Protein AF-A0A484ZD09-F1 (afdb_monomer_lite)

Foldseek 3Di:
DQVQQVVQVFWPDKDKDWAAPQWDWDWDPPVDTDTDTDQDPDDDSHGTFKMKMWIATPVRDIDMFMDGPVRLLVVLVLFPCSPHDCCVVPVVVSRRVVNVLVRVVPDPHDPVVVLVSVLVVCVRSVHDSPPPDDPDPDPDPDDDDDDDDDDQDPVLQVVLVVVLVVLVVPQDPPDPCSVVSVVVSLVVNVVSCSNNDPNDDRDDDDDD

pLDDT: mean 75.35, std 19.04, range [29.41, 98.38]

Sequence (208 aa):
MIDLARRSGQILSISARTVHVNDKFSYSYGLEETLEHSPCETGDRGELTHVYAVARLKDGGVQFEVMSRADVEKVRALSKAGSSGPWVDHFDEMAKKTVIRRLFKYLPVSIELQKAVVMDERAEAGLSQDNAAVITGEYSVVDDEQQSLTVVSDSDREEAREYVSAILNSLDSSAADAKAMFKRAEDEISAMAGKLGEEYHPGIHDDA

Secondary structure (DSSP, 8-state):
-HHHHHHTSSEEEEEEEEEETTSEEEEE-SSS-EEEEE---SS---SEEEEEEEEEETTS-EEEEEEEHHHHHHHHHHSTTTTSTHHHH-HHHHHHHHHHHHHHTTS---HHHHHHHHHHHHHHHT----STT--------------------HHHHHHHHHHHHHHHHH--TTSTTHHHHHHHHHHHHHHTHHHHGGG---------

Organism: NCBI:txid69218

Radius of gyration: 23.96 Å; chains: 1; bounding box: 60×52×48 Å

InterPro domains:
  IPR004590 DNA single-strand annealing protein RecT [TIGR00616] (1-121)
  IPR018330 RecT family [PF03837] (1-122)

Structure (mmCIF, N/CA/C/O backbone):
data_AF-A0A484ZD09-F1
#
_entry.id   AF-A0A484ZD09-F1
#
loop_
_atom_site.group_PDB
_atom_site.id
_atom_site.type_symbol
_atom_site.label_atom_id
_atom_site.label_alt_id
_atom_site.label_comp_id
_atom_site.label_asym_id
_atom_site.label_entity_id
_atom_site.label_seq_id
_atom_site.pdbx_PDB_ins_code
_atom_site.Cartn_x
_atom_site.Cartn_y
_atom_site.Cartn_z
_atom_site.occupancy
_atom_site.B_iso_or_equiv
_atom_site.auth_seq_id
_atom_site.auth_comp_id
_atom_site.auth_asym_id
_atom_site.auth_atom_id
_atom_site.pdbx_PDB_model_num
ATOM 1 N N . MET A 1 1 ? 2.481 4.943 13.330 1.00 57.72 1 MET A N 1
ATOM 2 C CA . MET A 1 1 ? 1.480 3.931 12.908 1.00 57.72 1 MET A CA 1
ATOM 3 C C . MET A 1 1 ? 1.841 2.501 13.301 1.00 57.72 1 MET A C 1
ATOM 5 O O . MET A 1 1 ? 1.065 1.908 14.032 1.00 57.72 1 MET A O 1
ATOM 9 N N . ILE A 1 2 ? 2.980 1.937 12.877 1.00 60.47 2 ILE A N 1
ATOM 10 C CA . ILE A 1 2 ? 3.292 0.508 13.113 1.00 60.47 2 ILE A CA 1
ATOM 11 C C . ILE A 1 2 ? 3.390 0.154 14.608 1.00 60.47 2 ILE A C 1
ATOM 13 O O . ILE A 1 2 ? 2.760 -0.805 15.049 1.00 60.47 2 ILE A O 1
ATOM 17 N N . ASP A 1 3 ? 4.090 0.958 15.410 1.00 60.44 3 ASP A N 1
ATOM 18 C CA . ASP A 1 3 ? 4.171 0.724 16.862 1.00 60.44 3 ASP A CA 1
ATOM 19 C C . ASP A 1 3 ? 2.814 0.857 17.557 1.00 60.44 3 ASP A C 1
ATOM 21 O O . ASP A 1 3 ? 2.512 0.134 18.503 1.00 60.44 3 ASP A O 1
ATOM 25 N N . LEU A 1 4 ? 1.965 1.751 17.049 1.00 57.28 4 LEU A N 1
ATOM 26 C CA . LEU A 1 4 ? 0.619 1.976 17.564 1.00 57.28 4 LEU A CA 1
ATOM 27 C C . LEU A 1 4 ? -0.302 0.787 17.231 1.00 57.28 4 LEU A C 1
ATOM 29 O O . LEU A 1 4 ? -1.053 0.320 18.082 1.00 57.28 4 LEU A O 1
ATOM 33 N N . ALA A 1 5 ? -0.168 0.226 16.029 1.00 59.06 5 ALA A N 1
ATOM 34 C CA . ALA A 1 5 ? -0.887 -0.964 15.585 1.00 59.06 5 ALA A CA 1
ATOM 35 C C . ALA A 1 5 ? -0.553 -2.195 16.434 1.00 59.06 5 ALA A C 1
ATOM 37 O O . ALA A 1 5 ? -1.446 -2.956 16.803 1.00 59.06 5 ALA A O 1
ATOM 38 N N . ARG A 1 6 ? 0.721 -2.363 16.812 1.00 61.00 6 ARG A N 1
ATOM 39 C CA . ARG A 1 6 ? 1.156 -3.459 17.693 1.00 61.00 6 ARG A CA 1
ATOM 40 C C . ARG A 1 6 ? 0.597 -3.333 19.114 1.00 61.00 6 ARG A C 1
ATOM 42 O O . ARG A 1 6 ? 0.362 -4.358 19.748 1.00 61.00 6 ARG A O 1
ATOM 49 N N . ARG A 1 7 ? 0.324 -2.114 19.598 1.00 63.84 7 ARG A N 1
ATOM 50 C CA . ARG A 1 7 ? -0.292 -1.879 20.921 1.00 63.84 7 ARG A CA 1
ATOM 51 C C . ARG A 1 7 ? -1.751 -2.325 21.001 1.00 63.84 7 ARG A C 1
ATOM 53 O O . ARG A 1 7 ? -2.181 -2.692 22.087 1.00 63.84 7 ARG A O 1
ATOM 60 N N . SER A 1 8 ? -2.479 -2.368 19.878 1.00 65.56 8 SER A N 1
ATOM 61 C CA . SER A 1 8 ? -3.856 -2.902 19.835 1.00 65.56 8 SER A CA 1
ATOM 62 C C . SER A 1 8 ? -3.942 -4.360 20.293 1.00 65.56 8 SER A C 1
ATOM 64 O O . SER A 1 8 ? -5.002 -4.842 20.678 1.00 65.56 8 SER A O 1
ATOM 66 N N . GLY A 1 9 ? -2.825 -5.089 20.211 1.00 70.38 9 GLY A N 1
ATOM 67 C CA . GLY A 1 9 ? -2.770 -6.495 20.552 1.00 70.38 9 GLY A CA 1
ATOM 68 C C . GLY A 1 9 ? -3.521 -7.403 19.580 1.00 70.38 9 GLY A C 1
ATOM 69 O O . GLY A 1 9 ? -3.514 -8.596 19.839 1.00 70.38 9 GLY A O 1
ATOM 70 N N . GLN A 1 10 ? -4.111 -6.909 18.488 1.00 80.31 10 GLN A N 1
ATOM 71 C CA . GLN A 1 10 ? -4.817 -7.739 17.496 1.00 80.31 10 GLN A CA 1
ATOM 72 C C . GLN A 1 10 ? -3.954 -8.074 16.275 1.00 80.31 10 GLN A C 1
ATOM 74 O O . GLN A 1 10 ? -4.159 -9.088 15.614 1.00 80.31 10 GLN A O 1
ATOM 79 N N . ILE A 1 11 ? -2.936 -7.256 16.006 1.00 85.06 11 ILE A N 1
ATOM 80 C CA . ILE A 1 11 ? -2.061 -7.389 14.841 1.00 85.06 11 ILE A CA 1
ATOM 81 C C . ILE A 1 11 ? -0.744 -8.055 15.258 1.00 85.06 11 ILE A C 1
ATOM 83 O O . ILE A 1 11 ? -0.025 -7.546 16.120 1.00 85.06 11 ILE A O 1
ATOM 87 N N . LEU A 1 12 ? -0.407 -9.183 14.629 1.00 86.62 12 LEU A N 1
ATOM 88 C CA . LEU A 1 12 ? 0.870 -9.882 14.810 1.00 86.62 12 LEU A CA 1
ATOM 89 C C . LEU A 1 12 ? 2.006 -9.172 14.073 1.00 86.62 12 LEU A C 1
ATOM 91 O O . LEU A 1 12 ? 3.077 -8.942 14.636 1.00 86.62 12 LEU A O 1
ATOM 95 N N . SER A 1 13 ? 1.775 -8.826 12.808 1.00 88.88 13 SER A N 1
ATOM 96 C CA . SER A 1 13 ? 2.785 -8.204 11.955 1.00 88.88 13 SER A CA 1
ATOM 97 C C . SER A 1 13 ? 2.145 -7.418 10.823 1.00 88.88 13 SER A C 1
ATOM 99 O O . SER A 1 13 ? 1.138 -7.861 10.276 1.00 88.88 13 SER A O 1
ATOM 101 N N . ILE A 1 14 ? 2.788 -6.323 10.420 1.00 91.81 14 ILE A N 1
ATOM 102 C CA . ILE A 1 14 ? 2.502 -5.605 9.175 1.00 91.81 14 ILE A CA 1
ATOM 103 C C . ILE A 1 14 ? 3.803 -5.522 8.390 1.00 91.81 14 ILE A C 1
ATOM 105 O O . ILE A 1 14 ? 4.855 -5.216 8.953 1.00 91.81 14 ILE A O 1
ATOM 109 N N . SER A 1 15 ? 3.737 -5.788 7.095 1.00 94.56 15 SER A N 1
ATOM 110 C CA . SER A 1 15 ? 4.874 -5.645 6.192 1.00 94.56 15 SER A CA 1
ATOM 111 C C . SER A 1 15 ? 4.415 -5.093 4.854 1.00 94.56 15 SER A C 1
ATOM 113 O O . SER A 1 15 ? 3.293 -5.361 4.443 1.00 94.56 15 SER A O 1
ATOM 115 N N . ALA A 1 16 ? 5.283 -4.346 4.178 1.00 96.94 16 ALA A N 1
ATOM 116 C CA . ALA A 1 16 ? 5.058 -3.908 2.808 1.00 96.94 16 ALA A CA 1
ATOM 117 C C . ALA A 1 16 ? 6.268 -4.227 1.933 1.00 96.94 16 ALA A C 1
ATOM 119 O O . ALA A 1 16 ? 7.408 -4.297 2.419 1.00 96.94 16 ALA A O 1
ATOM 120 N N . ARG A 1 17 ? 6.010 -4.461 0.649 1.00 97.81 17 ARG A N 1
ATOM 121 C CA . ARG A 1 17 ? 7.003 -4.854 -0.352 1.00 97.81 17 ARG A CA 1
ATOM 122 C C . ARG A 1 17 ? 6.676 -4.207 -1.692 1.00 97.81 17 ARG A C 1
ATOM 124 O O . ARG A 1 17 ? 5.509 -4.048 -2.042 1.00 97.81 17 ARG A O 1
ATOM 131 N N . THR A 1 18 ? 7.724 -3.856 -2.425 1.00 97.62 18 THR A N 1
ATOM 132 C CA . THR A 1 18 ? 7.642 -3.398 -3.811 1.00 97.62 18 THR A CA 1
ATOM 133 C C . THR A 1 18 ? 7.831 -4.580 -4.753 1.00 97.62 18 THR A C 1
ATOM 135 O O . THR A 1 18 ? 8.632 -5.482 -4.481 1.00 97.62 18 THR A O 1
ATOM 138 N N . VAL A 1 19 ? 7.061 -4.569 -5.834 1.00 97.88 19 VAL A N 1
ATOM 139 C CA . VAL A 1 19 ? 7.049 -5.557 -6.910 1.00 97.88 19 VAL A CA 1
ATOM 140 C C . VAL A 1 19 ? 7.498 -4.853 -8.176 1.00 97.88 19 VAL A C 1
ATOM 142 O O . VAL A 1 19 ? 7.031 -3.755 -8.486 1.00 97.88 19 VAL A O 1
ATOM 145 N N . HIS A 1 20 ? 8.380 -5.498 -8.915 1.00 96.94 20 HIS A N 1
ATOM 146 C CA . HIS A 1 20 ? 8.978 -4.978 -10.128 1.00 96.94 20 HIS A CA 1
ATOM 147 C C . HIS A 1 20 ? 8.707 -5.908 -11.303 1.00 96.94 20 HIS A C 1
ATOM 149 O O . HIS A 1 20 ? 8.233 -7.031 -11.134 1.00 96.94 20 HIS A O 1
ATOM 155 N N . VAL A 1 21 ? 8.985 -5.423 -12.508 1.00 97.12 21 VAL A N 1
ATOM 156 C CA . VAL A 1 21 ? 8.668 -6.115 -13.764 1.00 97.12 21 VAL A CA 1
ATOM 157 C C . VAL A 1 21 ? 9.268 -7.521 -13.860 1.00 97.12 21 VAL A C 1
ATOM 159 O O . VAL A 1 21 ? 8.633 -8.406 -14.428 1.00 97.12 21 VAL A O 1
ATOM 162 N N . ASN A 1 22 ? 10.445 -7.750 -13.270 1.00 96.69 22 ASN A N 1
ATOM 163 C CA . ASN A 1 22 ? 11.112 -9.053 -13.314 1.00 96.69 22 ASN A CA 1
ATOM 164 C C . ASN A 1 22 ? 10.751 -9.969 -12.132 1.00 96.69 22 ASN A C 1
ATOM 166 O O . ASN A 1 22 ? 11.229 -11.103 -12.073 1.00 96.69 22 ASN A O 1
ATOM 170 N N . ASP A 1 23 ? 9.930 -9.510 -11.186 1.00 97.00 23 ASP A N 1
ATOM 171 C CA . ASP A 1 23 ? 9.458 -10.347 -10.086 1.00 97.00 23 ASP A CA 1
ATOM 172 C C . ASP A 1 23 ? 8.315 -11.261 -10.549 1.00 97.00 23 ASP A C 1
ATOM 174 O O . ASP A 1 23 ? 7.518 -10.916 -11.423 1.00 97.00 23 ASP A O 1
ATOM 178 N N . LYS A 1 24 ? 8.173 -12.427 -9.912 1.00 97.12 24 LYS A N 1
ATOM 179 C CA . LYS A 1 24 ? 6.970 -13.250 -10.078 1.00 97.12 24 LYS A CA 1
ATOM 180 C C . LYS A 1 24 ? 5.939 -12.791 -9.063 1.00 97.12 24 LYS A C 1
ATOM 182 O O . LYS A 1 24 ? 6.154 -12.948 -7.861 1.00 97.12 24 LYS A O 1
ATOM 187 N N . PHE A 1 25 ? 4.837 -12.229 -9.542 1.00 98.06 25 PHE A N 1
ATOM 188 C CA . PHE A 1 25 ? 3.786 -11.693 -8.689 1.00 98.06 25 PHE A CA 1
ATOM 189 C C . PHE A 1 25 ? 2.402 -12.042 -9.225 1.00 98.06 25 PHE A C 1
ATOM 191 O O . PHE A 1 25 ? 2.099 -11.797 -10.393 1.00 98.06 25 PHE A O 1
ATOM 198 N N . SER A 1 26 ? 1.559 -12.585 -8.354 1.00 97.44 26 SER A N 1
ATOM 199 C CA . SER A 1 26 ? 0.153 -12.862 -8.634 1.00 97.44 26 SER A CA 1
ATOM 200 C C . SER A 1 26 ? -0.678 -12.657 -7.378 1.00 97.44 26 SER A C 1
ATOM 202 O O . SER A 1 26 ? -0.252 -12.998 -6.276 1.00 97.44 26 SER A O 1
ATOM 204 N N . TYR A 1 27 ? -1.876 -12.111 -7.544 1.00 97.44 27 TYR A N 1
ATOM 205 C CA . TYR A 1 27 ? -2.830 -11.943 -6.458 1.00 97.44 27 TYR A CA 1
ATOM 206 C C . TYR A 1 27 ? -4.256 -12.113 -6.979 1.00 97.44 27 TYR A C 1
ATOM 208 O O . TYR A 1 27 ? -4.537 -11.864 -8.154 1.00 97.44 27 TYR A O 1
ATOM 216 N N . SER A 1 28 ? -5.161 -12.522 -6.099 1.00 96.38 28 SER A N 1
ATOM 217 C CA . SER A 1 28 ? -6.592 -12.607 -6.372 1.00 96.38 28 SER A CA 1
ATOM 218 C C . SER A 1 28 ? -7.366 -12.185 -5.138 1.00 96.38 28 SER A C 1
ATOM 220 O O . SER A 1 28 ? -7.042 -12.630 -4.042 1.00 96.38 28 SER A O 1
ATOM 222 N N . TYR A 1 29 ? -8.409 -11.377 -5.314 1.00 91.62 29 TYR A N 1
ATOM 223 C CA . TYR A 1 29 ? -9.317 -11.059 -4.212 1.00 91.62 29 TYR A CA 1
ATOM 224 C C . TYR A 1 29 ? -10.328 -12.191 -3.996 1.00 91.62 29 TYR A C 1
ATOM 226 O O . TYR A 1 29 ? -10.381 -12.748 -2.913 1.00 91.62 29 TYR A O 1
ATOM 234 N N . GLY A 1 30 ? -11.022 -12.639 -5.051 1.00 89.31 30 GLY A N 1
ATOM 235 C CA . GLY A 1 30 ? -11.852 -13.852 -5.007 1.00 89.31 30 GLY A CA 1
ATOM 236 C C . GLY A 1 30 ? -12.809 -13.937 -3.804 1.00 89.31 30 GLY A C 1
ATOM 237 O O . GLY A 1 30 ? -13.157 -12.935 -3.192 1.00 89.31 30 GLY A O 1
ATOM 238 N N . LEU A 1 31 ? -13.264 -15.151 -3.488 1.00 89.31 31 LEU A N 1
ATOM 239 C CA . LEU A 1 31 ? -13.816 -15.462 -2.158 1.00 89.31 31 LEU A CA 1
ATOM 240 C C . LEU A 1 31 ? -12.699 -15.827 -1.172 1.00 89.31 31 LEU A C 1
ATOM 242 O O . LEU A 1 31 ? -12.842 -15.641 0.032 1.00 89.31 31 LEU A O 1
ATOM 246 N N . GLU A 1 32 ? -11.602 -16.357 -1.711 1.00 89.12 32 GLU A N 1
ATOM 247 C CA . GLU A 1 32 ? -10.378 -16.670 -0.991 1.00 89.12 32 GLU A CA 1
ATOM 248 C C . GLU A 1 32 ? -9.270 -15.774 -1.539 1.00 89.12 32 GLU A C 1
ATOM 250 O O . GLU A 1 32 ? -8.829 -15.916 -2.686 1.00 89.12 32 GLU A O 1
ATOM 255 N N . GLU A 1 33 ? -8.854 -14.815 -0.717 1.00 93.81 33 GLU A N 1
ATOM 256 C CA . GLU A 1 33 ? -7.803 -13.877 -1.075 1.00 93.81 33 GLU A CA 1
ATOM 257 C C . GLU A 1 33 ? -6.446 -14.595 -1.115 1.00 93.81 33 GLU A C 1
ATOM 259 O O . GLU A 1 33 ? -6.044 -15.260 -0.157 1.00 93.81 33 GLU A O 1
ATOM 264 N N . THR A 1 34 ? -5.701 -14.440 -2.212 1.00 96.06 34 THR A N 1
ATOM 265 C CA . THR A 1 34 ? -4.349 -14.999 -2.354 1.00 96.06 34 THR A CA 1
ATOM 266 C C . THR A 1 34 ? -3.367 -13.943 -2.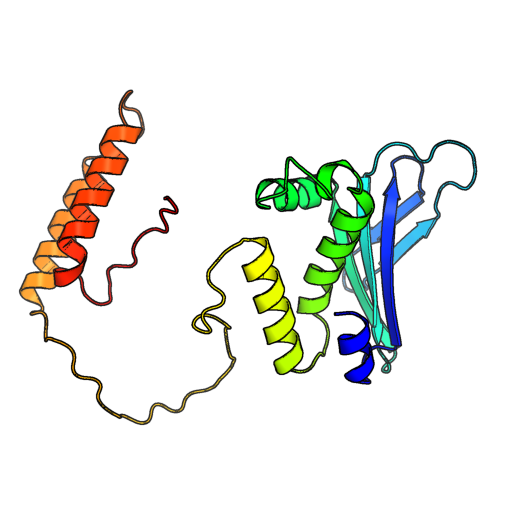837 1.00 96.06 34 THR A C 1
ATOM 268 O O . THR A 1 34 ? -3.713 -13.061 -3.625 1.00 96.06 34 THR A O 1
ATOM 271 N N . LEU A 1 35 ? -2.128 -14.030 -2.352 1.00 97.44 35 LEU A N 1
ATOM 272 C CA . LEU A 1 35 ? -1.024 -13.180 -2.780 1.00 97.44 35 LEU A CA 1
ATOM 273 C C . LEU A 1 35 ? 0.268 -13.989 -2.765 1.00 97.44 35 LEU A C 1
ATOM 275 O O . LEU A 1 35 ? 0.715 -14.458 -1.717 1.00 97.44 35 LEU A O 1
ATOM 279 N N . GLU A 1 36 ? 0.894 -14.092 -3.929 1.00 97.62 36 GLU A N 1
ATOM 280 C CA . GLU A 1 36 ? 2.183 -14.737 -4.124 1.00 97.62 36 GLU A CA 1
ATOM 281 C C . GLU A 1 36 ? 3.173 -13.733 -4.702 1.00 97.62 36 GLU A C 1
ATOM 283 O O . GLU A 1 36 ? 2.891 -13.029 -5.673 1.00 97.62 36 GLU A O 1
ATOM 288 N N . HIS A 1 37 ? 4.354 -13.669 -4.094 1.00 97.75 37 HIS A N 1
ATOM 289 C CA . HIS A 1 37 ? 5.434 -12.815 -4.557 1.00 97.75 37 HIS A CA 1
ATOM 290 C C . HIS A 1 37 ? 6.778 -13.513 -4.363 1.00 97.75 37 HIS A C 1
ATOM 292 O O . HIS A 1 37 ? 7.183 -13.791 -3.234 1.00 97.75 37 HIS A O 1
ATOM 298 N N . SER A 1 38 ? 7.482 -13.747 -5.468 1.00 96.69 38 SER A N 1
ATOM 299 C CA . SER A 1 38 ? 8.876 -14.183 -5.490 1.00 96.69 38 SER A CA 1
ATOM 300 C C . SER A 1 38 ? 9.704 -13.106 -6.191 1.00 96.69 38 SER A C 1
ATOM 302 O O . SER A 1 38 ? 9.627 -12.999 -7.421 1.00 96.69 38 SER A O 1
ATOM 304 N N . PRO A 1 39 ? 10.489 -12.314 -5.440 1.00 94.69 39 PRO A N 1
ATOM 305 C CA . PRO A 1 39 ? 11.386 -11.330 -6.027 1.00 94.69 39 PRO A CA 1
ATOM 306 C C . PRO A 1 39 ? 12.392 -11.982 -6.978 1.00 94.69 39 PRO A C 1
ATOM 308 O O . PRO A 1 39 ? 12.817 -13.117 -6.752 1.00 94.69 39 PRO A O 1
ATOM 311 N N . CYS A 1 40 ? 12.803 -11.262 -8.017 1.00 92.94 40 CYS A N 1
ATOM 312 C CA . CYS A 1 40 ? 13.946 -11.673 -8.820 1.00 92.94 40 CYS A CA 1
ATOM 313 C C . CYS A 1 40 ? 15.222 -11.607 -7.962 1.00 92.94 40 CYS A C 1
ATOM 315 O O . CYS A 1 40 ? 15.569 -10.546 -7.442 1.00 92.94 40 CYS A O 1
ATOM 317 N N . GLU A 1 41 ? 15.913 -12.738 -7.800 1.00 89.31 41 GLU A N 1
ATOM 318 C CA . GLU A 1 41 ? 17.128 -12.833 -6.974 1.00 89.31 41 GLU A CA 1
ATOM 319 C C . GLU A 1 41 ? 18.404 -12.418 -7.721 1.00 89.31 41 GLU A C 1
ATOM 321 O O . GLU A 1 41 ? 19.439 -12.168 -7.104 1.00 89.31 41 GLU A O 1
ATOM 326 N N . THR A 1 42 ? 18.351 -12.353 -9.054 1.00 85.00 42 THR A N 1
ATOM 327 C CA . THR A 1 42 ? 19.529 -12.161 -9.904 1.00 85.00 42 THR A CA 1
ATOM 328 C C . THR A 1 42 ? 19.344 -10.997 -10.865 1.00 85.00 42 THR A C 1
ATOM 330 O O . THR A 1 42 ? 18.393 -10.980 -11.642 1.00 85.00 42 THR A O 1
ATOM 333 N N . GLY A 1 43 ? 20.310 -10.079 -10.889 1.00 81.94 43 GLY A N 1
ATOM 334 C CA . GLY A 1 43 ? 20.304 -8.938 -11.804 1.00 81.94 43 GLY A CA 1
ATOM 335 C C . GLY A 1 43 ? 19.399 -7.795 -11.342 1.00 81.94 43 GLY A C 1
ATOM 336 O O . GLY A 1 43 ? 19.098 -7.661 -10.158 1.00 81.94 43 GLY A O 1
ATOM 337 N N . ASP A 1 44 ? 19.014 -6.942 -12.290 1.00 88.25 44 ASP A N 1
ATOM 338 C CA . ASP A 1 44 ? 18.122 -5.814 -12.034 1.00 88.25 44 ASP A CA 1
ATOM 339 C C . ASP A 1 44 ? 16.658 -6.283 -11.978 1.00 88.25 44 ASP A C 1
ATOM 341 O O . ASP A 1 44 ? 16.176 -6.993 -12.866 1.00 88.25 44 ASP A O 1
ATOM 345 N N . ARG A 1 45 ? 15.934 -5.875 -10.931 1.00 91.00 45 ARG A N 1
ATOM 346 C CA . ARG A 1 45 ? 14.498 -6.156 -10.770 1.00 91.00 45 ARG A CA 1
ATOM 347 C C . ARG A 1 45 ? 13.650 -5.345 -11.760 1.00 91.00 45 ARG A C 1
ATOM 349 O O . ARG A 1 45 ? 12.527 -5.750 -12.065 1.00 91.00 45 ARG A O 1
ATOM 356 N N . GLY A 1 46 ? 14.216 -4.270 -12.311 1.00 93.75 46 GLY A N 1
ATOM 357 C CA . GLY A 1 46 ? 13.588 -3.384 -13.283 1.00 93.75 46 GLY A CA 1
ATOM 358 C C . GLY A 1 46 ? 12.631 -2.392 -12.627 1.00 93.75 46 GLY A C 1
ATOM 359 O O . GLY A 1 46 ? 12.756 -2.078 -11.449 1.00 93.75 46 GLY A O 1
ATOM 360 N N . GLU A 1 47 ? 11.675 -1.874 -13.395 1.00 94.75 47 GLU A N 1
ATOM 361 C CA . GLU A 1 47 ? 10.753 -0.834 -12.927 1.00 94.75 47 GLU A CA 1
ATOM 362 C C . GLU A 1 47 ? 9.695 -1.366 -11.950 1.00 94.75 47 GLU A C 1
ATOM 364 O O . GLU A 1 47 ? 9.229 -2.503 -12.072 1.00 94.75 47 GLU A O 1
ATOM 369 N N . LEU A 1 48 ? 9.278 -0.518 -11.002 1.00 95.50 48 LEU A N 1
ATOM 370 C CA . LEU A 1 48 ? 8.208 -0.822 -10.050 1.00 95.50 48 LEU A CA 1
ATOM 371 C C . LEU A 1 48 ? 6.866 -0.943 -10.777 1.00 95.50 48 LEU A C 1
ATOM 373 O O . LEU A 1 48 ? 6.413 -0.004 -11.430 1.00 95.50 48 LEU A O 1
ATOM 377 N N . THR A 1 49 ? 6.191 -2.076 -10.596 1.00 97.75 49 THR A N 1
ATOM 378 C CA . THR A 1 49 ? 4.871 -2.349 -11.179 1.00 97.75 49 THR A CA 1
ATOM 379 C C . THR A 1 49 ? 3.766 -2.257 -10.139 1.00 97.75 49 THR A C 1
ATOM 381 O O . THR A 1 49 ? 2.706 -1.698 -10.420 1.00 97.75 49 THR A O 1
ATOM 384 N N . HIS A 1 50 ? 4.013 -2.772 -8.933 1.00 98.38 50 HIS A N 1
ATOM 385 C CA . HIS A 1 50 ? 3.051 -2.792 -7.838 1.00 98.38 50 HIS A CA 1
ATOM 386 C C . HIS A 1 50 ? 3.748 -2.585 -6.495 1.00 98.38 50 HIS A C 1
ATOM 388 O O . HIS A 1 50 ? 4.950 -2.789 -6.329 1.00 98.38 50 HIS A O 1
ATOM 394 N N . VAL A 1 51 ? 2.964 -2.216 -5.496 1.00 98.31 51 VAL A N 1
ATOM 395 C CA . VAL A 1 51 ? 3.356 -2.248 -4.093 1.00 98.31 51 VAL A CA 1
ATOM 396 C C . VAL A 1 51 ? 2.224 -2.895 -3.315 1.00 98.31 51 VAL A C 1
ATOM 398 O O . VAL A 1 51 ? 1.053 -2.666 -3.613 1.00 98.31 51 VAL A O 1
ATOM 401 N N . TYR A 1 52 ? 2.553 -3.716 -2.328 1.00 98.38 52 TYR A N 1
ATOM 402 C CA . TYR A 1 52 ? 1.542 -4.333 -1.482 1.00 98.38 52 TYR A CA 1
ATOM 403 C C . TYR A 1 52 ? 1.929 -4.274 -0.013 1.00 98.38 52 TYR A C 1
ATOM 405 O O . TYR A 1 52 ? 3.111 -4.196 0.338 1.00 98.38 52 TYR A O 1
ATOM 413 N N . ALA A 1 53 ? 0.916 -4.327 0.844 1.00 97.62 53 ALA A N 1
ATOM 414 C CA . ALA A 1 53 ? 1.065 -4.498 2.278 1.00 97.62 53 ALA A CA 1
ATOM 415 C C . ALA A 1 53 ? 0.264 -5.710 2.748 1.00 97.62 53 ALA A C 1
ATOM 417 O O . ALA A 1 53 ? -0.808 -5.985 2.227 1.00 97.62 53 ALA A O 1
ATOM 418 N N . VAL A 1 54 ? 0.787 -6.415 3.750 1.00 96.38 54 VAL A N 1
ATOM 419 C CA . VAL A 1 54 ? 0.155 -7.576 4.383 1.00 96.38 54 VAL A CA 1
ATOM 420 C C . VAL A 1 54 ? 0.148 -7.369 5.887 1.00 96.38 54 VAL A C 1
ATOM 422 O O . VAL A 1 54 ? 1.196 -7.091 6.481 1.00 96.38 54 VAL A O 1
ATOM 425 N N . ALA A 1 55 ? -1.014 -7.563 6.499 1.00 93.94 55 ALA A N 1
ATOM 426 C CA . ALA A 1 55 ? -1.195 -7.671 7.933 1.00 93.94 55 ALA A CA 1
ATOM 427 C C . ALA A 1 55 ? -1.584 -9.107 8.298 1.00 93.94 55 ALA A C 1
ATOM 429 O O . ALA A 1 55 ? -2.439 -9.716 7.661 1.00 93.94 55 ALA A O 1
ATOM 430 N N . ARG A 1 56 ? -0.958 -9.638 9.350 1.00 92.12 56 ARG A N 1
ATOM 431 C CA . ARG A 1 56 ? -1.360 -10.897 9.988 1.00 92.12 56 ARG A CA 1
ATOM 432 C C . ARG A 1 56 ? -1.989 -10.575 11.333 1.00 92.12 56 ARG A C 1
ATOM 434 O O . ARG A 1 56 ? -1.386 -9.837 12.118 1.00 92.12 56 ARG A O 1
ATOM 441 N N . LEU A 1 57 ? -3.168 -11.118 11.589 1.00 90.50 57 LEU A N 1
ATOM 442 C CA . LEU A 1 57 ? -3.936 -10.933 12.815 1.00 90.50 57 LEU A CA 1
ATOM 443 C C . LEU A 1 57 ? -3.750 -12.127 13.758 1.00 90.50 57 LEU A C 1
ATOM 445 O O . LEU A 1 57 ? -3.329 -13.209 13.347 1.00 90.50 57 LEU A O 1
ATOM 449 N N . LYS A 1 58 ? -4.011 -11.922 15.051 1.00 86.88 58 LYS A N 1
ATOM 450 C CA . LYS A 1 58 ? -3.834 -12.965 16.077 1.00 86.88 58 LYS A CA 1
ATOM 451 C C . LYS A 1 58 ? -4.813 -14.128 15.958 1.00 86.88 58 LYS A C 1
ATOM 453 O O . LYS A 1 58 ? -4.489 -15.221 16.406 1.00 86.88 58 LYS A O 1
ATOM 458 N N . ASP A 1 59 ? -5.977 -13.888 15.375 1.00 86.69 59 ASP A N 1
ATOM 459 C CA . ASP A 1 59 ? -7.016 -14.886 15.107 1.00 86.69 59 ASP A CA 1
ATOM 460 C C . ASP A 1 59 ? -6.716 -15.760 13.875 1.00 86.69 59 ASP A C 1
ATOM 462 O O . ASP A 1 59 ? -7.481 -16.667 13.561 1.00 86.69 59 ASP A O 1
ATOM 466 N N . GLY A 1 60 ? -5.587 -15.522 13.198 1.00 85.12 60 GLY A N 1
ATOM 467 C CA . GLY A 1 60 ? -5.194 -16.227 11.981 1.00 85.12 60 GLY A CA 1
ATOM 468 C C . GLY A 1 60 ? -5.641 -15.533 10.695 1.00 85.12 60 GLY A C 1
ATOM 469 O O . GLY A 1 60 ? -5.235 -15.970 9.618 1.00 85.12 60 GLY A O 1
ATOM 470 N N . GLY A 1 61 ? -6.400 -14.436 10.788 1.00 89.06 61 GLY A N 1
ATOM 471 C CA . GLY A 1 61 ? -6.774 -13.619 9.642 1.00 89.06 61 GLY A CA 1
ATOM 472 C C . GLY A 1 61 ? -5.557 -12.999 8.953 1.00 89.06 61 GLY A C 1
ATOM 473 O O . GLY A 1 61 ? -4.591 -12.564 9.594 1.00 89.06 61 GLY A O 1
ATOM 474 N N . VAL A 1 62 ? -5.604 -12.943 7.626 1.00 92.81 62 VAL A N 1
ATOM 475 C CA . VAL A 1 62 ? -4.631 -12.227 6.802 1.00 92.81 62 VAL A CA 1
ATOM 476 C C . VAL A 1 62 ? -5.401 -11.217 5.973 1.00 92.81 62 VAL A C 1
ATOM 478 O O . VAL A 1 62 ? -6.360 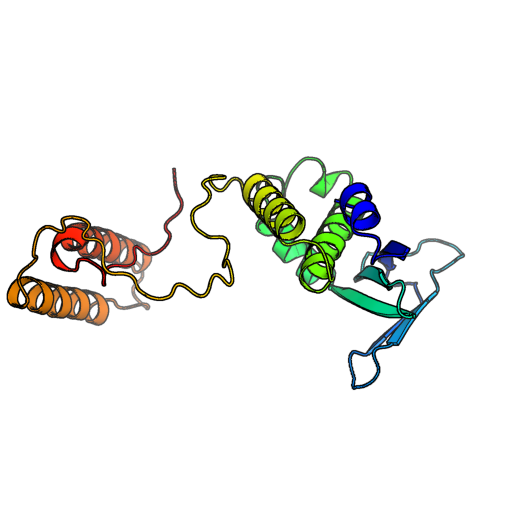-11.585 5.312 1.00 92.81 62 VAL A O 1
ATOM 481 N N . GLN A 1 63 ? -4.962 -9.964 6.011 1.00 93.56 63 GLN A N 1
ATOM 482 C CA . GLN A 1 63 ? -5.477 -8.913 5.141 1.00 93.56 63 GLN A CA 1
ATOM 483 C C . GLN A 1 63 ? -4.318 -8.373 4.319 1.00 93.56 63 GLN A C 1
ATOM 485 O O . GLN A 1 63 ? -3.241 -8.103 4.868 1.00 93.56 63 GLN A O 1
ATOM 490 N N . PHE A 1 64 ? -4.528 -8.170 3.025 1.00 96.75 64 PHE A N 1
ATOM 491 C CA . PHE A 1 64 ? -3.566 -7.458 2.200 1.00 96.75 64 PHE A CA 1
ATOM 492 C C . PHE A 1 64 ? -4.227 -6.378 1.354 1.00 96.75 64 PHE A C 1
ATOM 494 O O . PHE A 1 64 ? -5.425 -6.400 1.101 1.00 96.75 64 PHE A O 1
ATOM 501 N N . GLU A 1 65 ? -3.405 -5.427 0.925 1.00 97.06 65 GLU A N 1
ATOM 502 C CA . GLU A 1 65 ? -3.774 -4.392 -0.032 1.00 97.06 65 GLU A CA 1
ATOM 503 C C . GLU A 1 65 ? -2.693 -4.336 -1.110 1.00 97.06 65 GLU A C 1
ATOM 505 O O . GLU A 1 65 ? -1.503 -4.416 -0.791 1.00 97.06 65 GLU A O 1
ATOM 510 N N . VAL A 1 66 ? -3.096 -4.173 -2.370 1.00 98.00 66 VAL A N 1
ATOM 511 C CA . VAL A 1 66 ? -2.194 -4.020 -3.518 1.00 98.00 66 VAL A CA 1
ATOM 512 C C . VAL A 1 66 ? -2.514 -2.703 -4.212 1.00 98.00 66 VAL A C 1
ATOM 514 O O . VAL A 1 66 ? -3.673 -2.355 -4.411 1.00 98.00 66 VAL A O 1
ATOM 517 N N . MET A 1 67 ? -1.479 -1.969 -4.602 1.00 98.00 67 MET A N 1
ATOM 518 C CA . MET A 1 67 ? -1.589 -0.781 -5.438 1.00 98.00 67 MET A CA 1
ATOM 519 C C . MET A 1 67 ? -0.697 -0.938 -6.660 1.00 98.00 67 MET A C 1
ATOM 521 O O . MET A 1 67 ? 0.465 -1.330 -6.543 1.00 98.00 67 MET A O 1
ATOM 525 N N . SER A 1 68 ? -1.226 -0.597 -7.833 1.00 98.00 68 SER A N 1
ATOM 526 C CA . SER A 1 68 ? -0.407 -0.491 -9.038 1.00 98.00 68 SER A CA 1
ATOM 527 C C . SER A 1 68 ? 0.505 0.738 -8.970 1.00 98.00 68 SER A C 1
ATOM 529 O O . SER A 1 68 ? 0.236 1.697 -8.239 1.00 98.00 68 SER A O 1
ATOM 531 N N . ARG A 1 69 ? 1.560 0.762 -9.791 1.00 96.69 69 ARG A N 1
ATOM 532 C CA . ARG A 1 69 ? 2.422 1.942 -9.974 1.00 96.69 69 ARG A CA 1
ATOM 533 C C . ARG A 1 69 ? 1.610 3.190 -10.314 1.00 96.69 69 ARG A C 1
ATOM 535 O O . ARG A 1 69 ? 1.944 4.271 -9.829 1.00 96.69 69 ARG A O 1
ATOM 542 N N . ALA A 1 70 ? 0.556 3.029 -11.115 1.00 96.69 70 ALA A N 1
ATOM 543 C CA . ALA A 1 70 ? -0.343 4.106 -11.509 1.00 96.69 70 ALA A CA 1
ATOM 544 C C . ALA A 1 70 ? -1.177 4.624 -10.328 1.00 96.69 70 ALA A C 1
ATOM 546 O O . ALA A 1 70 ? -1.372 5.828 -10.199 1.00 96.69 70 ALA A O 1
ATOM 547 N N . ASP A 1 71 ? -1.634 3.749 -9.432 1.00 96.19 71 ASP A N 1
ATOM 548 C CA . ASP A 1 71 ? -2.384 4.183 -8.248 1.00 96.19 71 ASP A CA 1
ATOM 549 C C . ASP A 1 71 ? -1.496 4.923 -7.251 1.00 96.19 71 ASP A C 1
ATOM 551 O O . ASP A 1 71 ? -1.918 5.928 -6.682 1.00 96.19 71 ASP A O 1
ATOM 555 N N . VAL A 1 72 ? -0.248 4.481 -7.080 1.00 95.38 72 VAL A N 1
ATOM 556 C CA . VAL A 1 72 ? 0.737 5.220 -6.276 1.00 95.38 72 VAL A CA 1
ATOM 557 C C . VAL A 1 72 ? 1.012 6.591 -6.892 1.00 95.38 72 VAL A C 1
ATOM 559 O O . VAL A 1 72 ? 1.101 7.581 -6.173 1.00 95.38 72 VAL A O 1
ATOM 562 N N . GLU A 1 73 ? 1.094 6.670 -8.220 1.00 93.56 73 GLU A N 1
ATOM 563 C CA . GLU A 1 73 ? 1.313 7.929 -8.931 1.00 93.56 73 GLU A CA 1
ATOM 564 C C . GLU A 1 73 ? 0.165 8.925 -8.733 1.00 93.56 73 GLU A C 1
ATOM 566 O O . GLU A 1 73 ? 0.417 10.106 -8.510 1.00 93.56 73 GLU A O 1
ATOM 571 N N . LYS A 1 74 ? -1.090 8.455 -8.722 1.00 94.06 74 LYS A N 1
ATOM 572 C CA . LYS A 1 74 ? -2.250 9.298 -8.384 1.00 94.06 74 LYS A CA 1
ATOM 573 C C . LYS A 1 74 ? -2.122 9.883 -6.976 1.00 94.06 74 LYS A C 1
ATOM 575 O O . LYS A 1 74 ? -2.389 11.062 -6.782 1.00 94.06 74 LYS A O 1
ATOM 580 N N . VAL A 1 75 ? -1.675 9.085 -6.002 1.00 92.00 75 VAL A N 1
ATOM 581 C CA . VAL A 1 75 ? -1.439 9.578 -4.633 1.00 92.00 75 VAL A CA 1
ATOM 582 C C . VAL A 1 75 ? -0.278 10.571 -4.595 1.00 92.00 75 VAL A C 1
ATOM 584 O O . VAL A 1 75 ? -0.378 11.594 -3.920 1.00 92.00 75 VAL A O 1
ATOM 587 N N . ARG A 1 76 ? 0.800 10.311 -5.344 1.00 91.44 76 ARG A N 1
ATOM 588 C CA . ARG A 1 76 ? 1.925 11.243 -5.475 1.00 91.44 76 ARG A CA 1
ATOM 589 C C . ARG A 1 76 ? 1.464 12.590 -6.025 1.00 91.44 76 ARG A C 1
ATOM 591 O O . ARG A 1 76 ? 1.825 13.611 -5.456 1.00 91.44 76 ARG A O 1
ATOM 598 N N . ALA A 1 77 ? 0.647 12.594 -7.077 1.00 90.06 77 ALA A N 1
ATOM 599 C CA . ALA A 1 77 ? 0.142 13.812 -7.708 1.00 90.06 77 ALA A CA 1
ATOM 600 C C . ALA A 1 77 ? -0.713 14.679 -6.766 1.00 90.06 77 ALA A C 1
ATOM 602 O O . ALA A 1 77 ? -0.695 15.899 -6.884 1.00 90.06 77 ALA A O 1
ATOM 603 N N . LEU A 1 78 ? -1.423 14.060 -5.818 1.00 87.56 78 LEU A N 1
ATOM 604 C CA . LEU A 1 78 ? -2.206 14.763 -4.793 1.00 87.56 78 LEU A CA 1
ATOM 605 C C . LEU A 1 78 ? -1.356 15.257 -3.610 1.00 87.56 78 LEU A C 1
ATOM 607 O O . LEU A 1 78 ? -1.832 16.026 -2.779 1.00 87.56 78 LEU A O 1
ATOM 611 N N . SER A 1 79 ? -0.109 14.800 -3.485 1.00 82.94 79 SER A N 1
ATOM 612 C CA . SER A 1 79 ? 0.768 15.195 -2.388 1.00 82.94 79 SER A CA 1
ATOM 613 C C . SER A 1 79 ? 1.416 16.549 -2.666 1.00 82.94 79 SER A C 1
ATOM 615 O O . SER A 1 79 ? 1.975 16.769 -3.739 1.00 82.94 79 SER A O 1
ATOM 617 N N . LYS A 1 80 ? 1.470 17.423 -1.653 1.00 81.69 80 LYS A N 1
ATOM 618 C CA . LYS A 1 80 ? 2.195 18.707 -1.729 1.00 81.69 80 LYS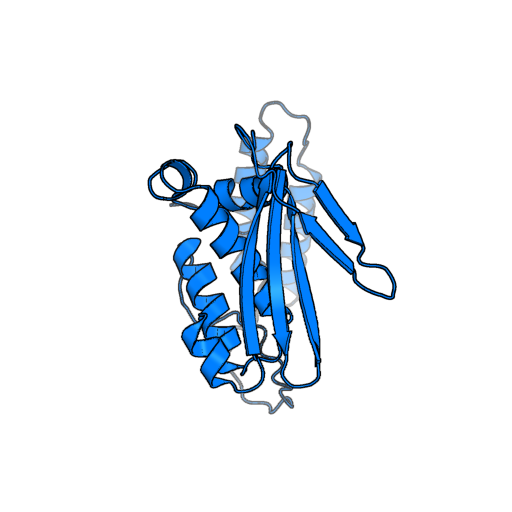 A CA 1
ATOM 619 C C . LYS A 1 80 ? 3.684 18.540 -2.063 1.00 81.69 80 LYS A C 1
ATOM 621 O O . LYS A 1 80 ? 4.281 19.406 -2.690 1.00 81.69 80 LYS A O 1
ATOM 626 N N . ALA A 1 81 ? 4.275 17.412 -1.667 1.00 81.19 81 ALA A N 1
ATOM 627 C CA . ALA A 1 81 ? 5.651 17.042 -1.992 1.00 81.19 81 ALA A CA 1
ATOM 628 C C . ALA A 1 81 ? 5.733 16.086 -3.198 1.00 81.19 81 ALA A C 1
ATOM 630 O O . ALA A 1 81 ? 6.735 15.409 -3.379 1.00 81.19 81 ALA A O 1
ATOM 631 N N . GLY A 1 82 ? 4.690 15.967 -4.024 1.00 81.12 82 GLY A N 1
ATOM 632 C CA . GLY A 1 82 ? 4.642 14.984 -5.111 1.00 81.12 82 GLY A CA 1
ATOM 633 C C . GLY A 1 82 ? 5.782 15.119 -6.124 1.00 81.12 82 GLY A C 1
ATOM 634 O O . GLY A 1 82 ? 6.271 14.122 -6.655 1.00 81.12 82 GLY A O 1
ATOM 635 N N . SER A 1 83 ? 6.241 16.350 -6.352 1.00 83.50 83 SER A N 1
ATOM 636 C CA . SER A 1 83 ? 7.327 16.689 -7.273 1.00 83.50 83 SER A CA 1
ATOM 637 C C . SER A 1 83 ? 8.659 17.009 -6.580 1.00 83.50 83 SER A C 1
ATOM 639 O O . SER A 1 83 ? 9.575 17.494 -7.242 1.00 83.50 83 SER A O 1
ATOM 641 N N . SER A 1 84 ? 8.786 16.806 -5.263 1.00 83.81 84 SER A N 1
ATOM 642 C CA . SER A 1 84 ? 9.989 17.184 -4.510 1.00 83.81 84 SER A CA 1
ATOM 643 C C . SER A 1 84 ? 10.243 16.307 -3.278 1.00 83.81 84 SER A C 1
ATOM 645 O O . SER A 1 84 ? 9.356 15.655 -2.734 1.00 83.81 84 SER A O 1
ATOM 647 N N . GLY A 1 85 ? 11.492 16.278 -2.811 1.00 88.00 85 GLY A N 1
ATOM 648 C CA . GLY A 1 85 ? 11.853 15.588 -1.574 1.00 88.00 85 GLY A CA 1
ATOM 649 C C . GLY A 1 85 ? 11.589 14.071 -1.622 1.00 88.00 85 GLY A C 1
ATOM 650 O O . GLY A 1 85 ? 11.925 13.431 -2.619 1.00 88.00 85 GLY A O 1
ATOM 651 N N . PRO A 1 86 ? 10.982 13.465 -0.578 1.00 87.88 86 PRO A N 1
ATOM 652 C CA . PRO A 1 86 ? 10.924 12.006 -0.428 1.00 87.88 86 PRO A CA 1
ATOM 653 C C . PRO A 1 86 ? 10.269 11.246 -1.586 1.00 87.88 86 PRO A C 1
ATOM 655 O O . PRO A 1 86 ? 10.623 10.098 -1.830 1.00 87.88 86 PRO A O 1
ATOM 658 N N . TRP A 1 87 ? 9.333 11.857 -2.316 1.00 89.06 87 TRP A N 1
ATOM 659 C CA . TRP A 1 87 ? 8.710 11.226 -3.484 1.00 89.06 87 TRP A CA 1
ATOM 660 C C . TRP A 1 87 ? 9.648 11.099 -4.690 1.00 89.06 87 TRP A C 1
ATOM 662 O O . TRP A 1 87 ? 9.394 10.266 -5.561 1.00 89.06 87 TRP A O 1
ATOM 672 N N . VAL A 1 88 ? 10.705 11.912 -4.747 1.00 88.00 88 VAL A N 1
ATOM 673 C CA . VAL A 1 88 ? 11.744 11.864 -5.784 1.00 88.00 88 VAL A CA 1
ATOM 674 C C . VAL A 1 88 ? 12.905 10.990 -5.316 1.00 88.00 88 VAL A C 1
ATOM 676 O O . VAL A 1 88 ? 13.294 10.066 -6.025 1.00 88.00 88 VAL A O 1
ATOM 679 N N . ASP A 1 89 ? 13.401 11.225 -4.101 1.00 89.31 89 ASP A N 1
ATOM 680 C CA . ASP A 1 89 ? 14.610 10.563 -3.589 1.00 89.31 89 ASP A CA 1
ATOM 681 C C . ASP A 1 89 ? 14.342 9.140 -3.060 1.00 89.31 89 ASP A C 1
ATOM 683 O O . ASP A 1 89 ? 15.219 8.274 -3.086 1.00 89.31 89 ASP A O 1
ATOM 687 N N . HIS A 1 90 ? 13.123 8.880 -2.572 1.00 92.06 90 HIS A N 1
ATOM 688 C CA . HIS A 1 90 ? 12.742 7.653 -1.863 1.00 92.06 90 HIS A CA 1
ATOM 689 C C . HIS A 1 90 ? 11.349 7.151 -2.271 1.00 92.06 90 HIS A C 1
ATOM 691 O O . HIS A 1 90 ? 10.528 6.775 -1.426 1.00 92.06 90 HIS A O 1
ATOM 697 N N . PHE A 1 91 ? 11.084 7.122 -3.580 1.00 93.12 91 PHE A N 1
ATOM 698 C CA . PHE A 1 91 ? 9.783 6.750 -4.141 1.00 93.12 91 PHE A CA 1
ATOM 699 C C . PHE A 1 91 ? 9.228 5.425 -3.578 1.00 93.12 91 PHE A C 1
ATOM 701 O O . PHE A 1 91 ? 8.073 5.370 -3.160 1.00 93.12 91 PHE A O 1
ATOM 708 N N . ASP A 1 92 ? 10.050 4.378 -3.494 1.00 94.00 92 ASP A N 1
ATOM 709 C CA . ASP A 1 92 ? 9.653 3.059 -2.982 1.00 94.00 92 ASP A CA 1
ATOM 710 C C . ASP A 1 92 ? 9.201 3.083 -1.517 1.00 94.00 92 ASP A C 1
ATOM 712 O O . ASP A 1 92 ? 8.252 2.393 -1.133 1.00 94.00 92 ASP A O 1
ATOM 716 N N . GLU A 1 93 ? 9.866 3.878 -0.677 1.00 94.88 93 GLU A N 1
ATOM 717 C CA . GLU A 1 93 ? 9.478 4.037 0.726 1.00 94.88 93 GLU A CA 1
ATOM 718 C C . GLU A 1 93 ? 8.153 4.788 0.843 1.00 94.88 93 GLU A C 1
ATOM 720 O O . GLU A 1 93 ? 7.295 4.409 1.646 1.00 94.88 93 GLU A O 1
ATOM 725 N N . MET A 1 94 ? 7.942 5.791 -0.010 1.00 94.69 94 MET A N 1
ATOM 726 C CA . MET A 1 94 ? 6.676 6.514 -0.082 1.00 94.69 94 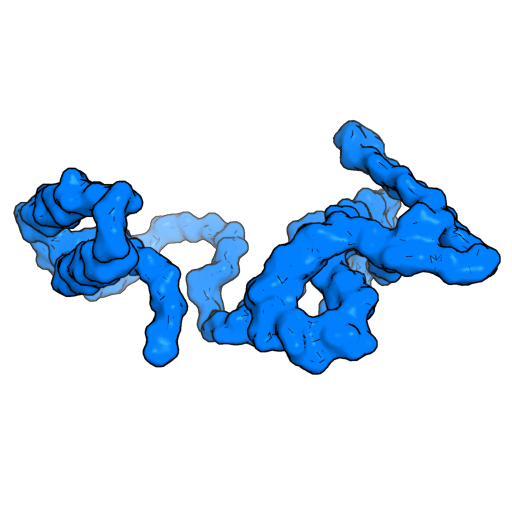MET A CA 1
ATOM 727 C C . MET A 1 94 ? 5.541 5.612 -0.570 1.00 94.69 94 MET A C 1
ATOM 729 O O . MET A 1 94 ? 4.500 5.543 0.079 1.00 94.69 94 MET A O 1
ATOM 733 N N . ALA A 1 95 ? 5.768 4.826 -1.623 1.00 95.38 95 ALA A N 1
ATOM 734 C CA . ALA A 1 95 ? 4.813 3.840 -2.120 1.00 95.38 95 ALA A CA 1
ATOM 735 C C . ALA A 1 95 ? 4.413 2.836 -1.025 1.00 95.38 95 ALA A C 1
ATOM 737 O O . ALA A 1 95 ? 3.224 2.590 -0.798 1.00 95.38 95 ALA A O 1
ATOM 738 N N . LYS A 1 96 ? 5.399 2.295 -0.293 1.00 96.25 96 LYS A N 1
ATOM 739 C CA . LYS A 1 96 ? 5.163 1.380 0.834 1.00 96.25 96 LYS A CA 1
ATOM 740 C C . LYS A 1 96 ? 4.361 2.044 1.948 1.00 96.25 96 LYS A C 1
ATOM 742 O O . LYS A 1 96 ? 3.422 1.438 2.463 1.00 96.25 96 LYS A O 1
ATOM 747 N N . LYS A 1 97 ? 4.688 3.286 2.312 1.00 93.88 97 LYS A N 1
ATOM 748 C CA . LYS A 1 97 ? 3.937 4.052 3.316 1.00 93.88 97 LYS A CA 1
ATOM 749 C C . LYS A 1 97 ? 2.477 4.229 2.897 1.00 93.88 97 LYS A C 1
ATOM 751 O O . LYS A 1 97 ? 1.582 4.005 3.711 1.00 93.88 97 LYS A O 1
ATOM 756 N N . THR A 1 98 ? 2.236 4.575 1.636 1.00 94.50 98 THR A N 1
ATOM 757 C CA . THR A 1 98 ? 0.895 4.782 1.084 1.00 94.50 98 THR A CA 1
ATOM 758 C C . THR A 1 98 ? 0.041 3.518 1.147 1.00 94.50 98 THR A C 1
ATOM 760 O O . THR A 1 98 ? -1.074 3.567 1.667 1.00 94.50 98 THR A O 1
ATOM 763 N N . VAL A 1 99 ? 0.549 2.369 0.691 1.00 96.38 99 VAL A N 1
ATOM 764 C CA . VAL A 1 99 ? -0.244 1.127 0.723 1.00 96.38 99 VAL A CA 1
ATOM 765 C C . VAL A 1 99 ? -0.500 0.640 2.151 1.00 96.38 99 VAL A C 1
ATOM 767 O O . VAL A 1 99 ? -1.579 0.130 2.441 1.00 96.38 99 VAL A O 1
ATOM 770 N N . ILE A 1 100 ? 0.438 0.876 3.078 1.00 93.38 100 ILE A N 1
ATOM 771 C CA . ILE A 1 100 ? 0.227 0.596 4.502 1.00 93.38 100 ILE A CA 1
ATOM 772 C C . ILE A 1 100 ? -0.946 1.426 5.036 1.00 93.38 100 ILE A C 1
ATOM 774 O O . ILE A 1 100 ? -1.824 0.863 5.686 1.00 93.38 100 ILE A O 1
ATOM 778 N N . ARG A 1 101 ? -1.003 2.737 4.750 1.00 89.88 101 ARG A N 1
ATOM 779 C CA . ARG A 1 101 ? -2.124 3.603 5.175 1.00 89.88 101 ARG A CA 1
ATOM 780 C C . ARG A 1 101 ? -3.469 3.084 4.664 1.00 89.88 101 ARG A C 1
ATOM 782 O O . ARG A 1 101 ? -4.433 3.039 5.421 1.00 89.88 101 ARG A O 1
ATOM 789 N N . ARG A 1 102 ? -3.521 2.643 3.405 1.00 91.94 102 ARG A N 1
ATOM 790 C CA . ARG A 1 102 ? -4.737 2.078 2.809 1.00 91.94 102 ARG A CA 1
ATOM 791 C C . ARG A 1 102 ? -5.152 0.773 3.490 1.00 91.94 102 ARG A C 1
ATOM 793 O O . ARG A 1 102 ? -6.312 0.646 3.866 1.00 91.94 102 ARG A O 1
ATOM 800 N N . LEU A 1 103 ? -4.202 -0.127 3.749 1.00 91.88 103 LEU A N 1
ATOM 801 C CA . LEU A 1 103 ? -4.446 -1.370 4.486 1.00 91.88 103 LEU A CA 1
ATOM 802 C C . LEU A 1 103 ? -5.026 -1.110 5.886 1.00 91.88 103 LEU A C 1
ATOM 804 O O . LEU A 1 103 ? -5.943 -1.807 6.309 1.00 91.88 103 LEU A O 1
ATOM 808 N N . PHE A 1 104 ? -4.534 -0.089 6.597 1.00 87.31 104 PHE A N 1
ATOM 809 C CA . PHE A 1 104 ? -4.993 0.247 7.951 1.00 87.31 104 PHE A CA 1
ATOM 810 C C . PHE A 1 104 ? -6.495 0.533 8.058 1.00 87.31 104 PHE A C 1
ATOM 812 O O . PHE A 1 104 ? -7.053 0.348 9.138 1.00 87.31 104 PHE A O 1
ATOM 819 N N . LYS A 1 105 ? -7.152 0.938 6.964 1.00 86.06 105 LYS A N 1
ATOM 820 C CA . LYS A 1 105 ? -8.598 1.215 6.927 1.00 86.06 105 LYS A CA 1
ATOM 821 C C . LYS A 1 105 ? -9.445 -0.043 7.144 1.00 86.06 105 LYS A C 1
ATOM 823 O O . LYS A 1 105 ? -10.585 0.070 7.576 1.00 86.06 105 LYS A O 1
ATOM 828 N N . TYR A 1 106 ? -8.871 -1.220 6.905 1.00 85.00 106 TYR A N 1
ATOM 829 C CA . TYR A 1 106 ? -9.544 -2.513 7.038 1.00 85.00 106 TYR A CA 1
ATOM 830 C C . TYR A 1 106 ? -9.142 -3.285 8.300 1.00 85.00 106 TYR A C 1
ATOM 832 O O . TYR A 1 106 ? -9.714 -4.332 8.590 1.00 85.00 106 TYR A O 1
ATOM 840 N N . LEU A 1 107 ? -8.148 -2.808 9.058 1.00 86.00 107 LEU A N 1
ATOM 841 C CA . LEU A 1 107 ? -7.652 -3.536 10.225 1.00 86.00 107 LEU A CA 1
ATOM 842 C C . LEU A 1 107 ? -8.496 -3.238 11.475 1.00 86.00 107 LEU A C 1
ATOM 844 O O . LEU A 1 107 ? -8.904 -2.092 11.678 1.00 86.00 107 LEU A O 1
ATOM 848 N N . PRO A 1 108 ? -8.687 -4.228 12.368 1.00 75.44 108 PRO A N 1
ATOM 849 C CA . PRO A 1 108 ? -9.351 -4.037 13.653 1.00 75.44 108 PRO A CA 1
ATOM 850 C C . PRO A 1 108 ? -8.421 -3.287 14.618 1.00 75.44 108 PRO A C 1
ATOM 852 O O . PRO A 1 108 ? -7.758 -3.867 15.480 1.00 75.44 108 PRO A O 1
ATOM 855 N N . VAL A 1 109 ? -8.324 -1.973 14.435 1.00 70.62 109 VAL A N 1
ATOM 856 C CA . VAL A 1 109 ? -7.567 -1.054 15.290 1.00 70.62 109 VAL A CA 1
ATOM 857 C C . VAL A 1 109 ? -8.528 -0.187 16.101 1.00 70.62 109 VAL A C 1
ATOM 859 O O . VAL A 1 109 ? -9.662 0.036 15.685 1.00 70.62 109 VAL A O 1
ATOM 862 N N . SER A 1 110 ? -8.102 0.286 17.278 1.00 63.19 110 SER A N 1
ATOM 863 C CA . SER A 1 110 ? -8.961 1.131 18.118 1.00 63.19 110 SER A CA 1
ATOM 864 C C . SER A 1 110 ? -9.397 2.399 17.372 1.00 63.19 110 SER A C 1
ATOM 866 O O . SER A 1 110 ? -8.667 2.916 16.525 1.00 63.19 110 SER A O 1
ATOM 868 N N . ILE A 1 111 ? -10.576 2.930 17.713 1.00 62.22 111 ILE A N 1
ATOM 869 C CA . ILE A 1 111 ? -11.138 4.151 17.103 1.00 62.22 111 ILE A CA 1
ATOM 870 C C . ILE A 1 111 ? -10.157 5.332 17.218 1.00 62.22 111 ILE A C 1
ATOM 872 O O . ILE A 1 111 ? -9.988 6.108 16.280 1.00 62.22 111 ILE A O 1
ATOM 876 N N . GLU A 1 112 ? -9.443 5.436 18.339 1.00 62.16 112 GLU A N 1
ATOM 877 C CA . GLU A 1 112 ? -8.379 6.427 18.559 1.00 62.16 112 GLU A CA 1
ATOM 878 C C . GLU A 1 112 ? -7.250 6.317 17.521 1.00 62.16 112 GLU A C 1
ATOM 880 O O . GLU A 1 112 ? -6.710 7.325 17.066 1.00 62.16 112 GLU A O 1
ATOM 885 N N . LEU A 1 113 ? -6.918 5.094 17.097 1.00 63.41 113 LEU A N 1
ATOM 886 C CA . LEU A 1 113 ? -5.896 4.840 16.087 1.00 63.41 113 LEU A CA 1
ATOM 887 C C . LEU A 1 113 ? -6.391 5.186 14.683 1.00 63.41 113 LEU A C 1
ATOM 889 O O . LEU A 1 113 ? -5.632 5.762 13.907 1.00 63.41 113 LEU A O 1
ATOM 893 N N . GLN A 1 114 ? -7.654 4.890 14.367 1.00 63.53 114 GLN A N 1
ATOM 894 C CA . GLN A 1 114 ? -8.259 5.311 13.100 1.00 63.53 114 GLN A CA 1
ATOM 895 C C . GLN A 1 114 ? -8.254 6.841 12.977 1.00 63.53 114 GLN A C 1
ATOM 897 O O . GLN A 1 114 ? -7.847 7.367 11.941 1.00 63.53 114 GLN A O 1
ATOM 902 N N . LYS A 1 115 ? -8.587 7.560 14.061 1.00 68.38 115 LYS A N 1
ATOM 903 C CA . LYS A 1 115 ? -8.501 9.029 14.124 1.00 68.38 115 LYS A CA 1
ATOM 904 C C . LYS A 1 115 ? -7.079 9.532 13.851 1.00 68.38 115 LYS A C 1
ATOM 906 O O . LYS A 1 115 ? -6.909 10.418 13.019 1.00 68.38 115 LYS A O 1
ATOM 911 N N . ALA A 1 116 ? -6.060 8.932 14.469 1.00 68.25 116 ALA A N 1
ATOM 912 C CA . ALA A 1 116 ? -4.663 9.314 14.242 1.00 68.25 116 ALA A CA 1
ATOM 913 C C . ALA A 1 116 ? -4.207 9.102 12.783 1.00 68.25 116 ALA A C 1
ATOM 915 O O . ALA A 1 116 ? -3.500 9.942 12.232 1.00 68.25 116 ALA A O 1
ATOM 916 N N . VAL A 1 117 ? -4.633 8.013 12.130 1.00 67.44 117 VAL A N 1
ATOM 917 C CA . VAL A 1 117 ? -4.314 7.762 10.710 1.00 67.44 117 VAL A CA 1
ATOM 918 C C . VAL A 1 117 ? -4.940 8.829 9.812 1.00 67.44 117 VAL A C 1
ATOM 920 O O . VAL A 1 117 ? -4.255 9.356 8.937 1.00 67.44 117 VAL A O 1
ATOM 923 N N . VAL A 1 118 ? -6.206 9.181 10.052 1.00 71.81 118 VAL A N 1
ATOM 924 C CA . VAL A 1 118 ? -6.915 10.223 9.292 1.00 71.81 118 VAL A CA 1
ATOM 925 C C . VAL A 1 118 ? -6.281 11.601 9.511 1.00 71.81 118 VAL A C 1
ATOM 927 O O . VAL A 1 118 ? -6.110 12.357 8.557 1.00 71.81 118 VAL A O 1
ATOM 930 N N . MET A 1 119 ? -5.881 11.927 10.743 1.00 71.62 119 MET A N 1
ATOM 931 C CA . MET A 1 119 ? -5.187 13.183 11.058 1.00 71.62 119 MET A CA 1
ATOM 932 C C . MET A 1 119 ? -3.826 13.292 10.361 1.00 71.62 119 MET A C 1
ATOM 934 O O . MET A 1 119 ? -3.494 14.356 9.835 1.00 71.62 119 MET A O 1
ATOM 938 N N . ASP A 1 120 ? -3.062 12.197 10.313 1.00 68.94 120 ASP A N 1
ATOM 939 C CA . ASP A 1 120 ? -1.804 12.135 9.563 1.00 68.94 120 ASP A CA 1
ATOM 940 C C . ASP A 1 120 ? -2.036 12.302 8.047 1.00 68.94 120 ASP A C 1
ATOM 942 O O . ASP A 1 120 ? -1.247 12.969 7.381 1.00 68.94 120 ASP A O 1
ATOM 946 N N . GLU A 1 121 ? -3.098 11.703 7.488 1.00 72.00 121 GLU A N 1
ATOM 947 C CA . GLU A 1 121 ? -3.461 11.856 6.066 1.00 72.00 121 GLU A CA 1
ATOM 948 C C . GLU A 1 121 ? -3.793 13.320 5.732 1.00 72.00 121 GLU A C 1
ATOM 950 O O . GLU A 1 121 ? -3.305 13.857 4.736 1.00 72.00 121 GLU A O 1
ATOM 955 N N . ARG A 1 122 ? -4.558 13.999 6.596 1.00 71.62 122 ARG A N 1
ATOM 956 C CA . ARG A 1 122 ? -4.893 15.423 6.433 1.00 71.62 122 ARG A CA 1
ATOM 957 C C . ARG A 1 122 ? -3.672 16.329 6.516 1.00 71.62 122 ARG A C 1
ATOM 959 O O . ARG A 1 122 ? -3.552 17.246 5.710 1.00 71.62 122 ARG A O 1
ATOM 966 N N . ALA A 1 123 ? -2.755 16.049 7.443 1.00 69.56 123 ALA A N 1
ATOM 967 C CA . ALA A 1 123 ? -1.509 16.800 7.569 1.00 69.56 123 ALA A CA 1
ATOM 968 C C . ALA A 1 123 ? -0.647 16.700 6.301 1.00 69.56 123 ALA A C 1
ATOM 970 O O . ALA A 1 123 ? -0.102 17.702 5.846 1.00 69.56 123 ALA A O 1
ATOM 971 N N . GLU A 1 124 ? -0.554 15.510 5.698 1.00 65.88 124 GLU A N 1
ATOM 972 C CA . GLU A 1 124 ? 0.199 15.292 4.454 1.00 65.88 124 GLU A CA 1
ATOM 973 C C . GLU A 1 124 ? -0.459 15.941 3.229 1.00 65.88 124 GLU A C 1
ATOM 975 O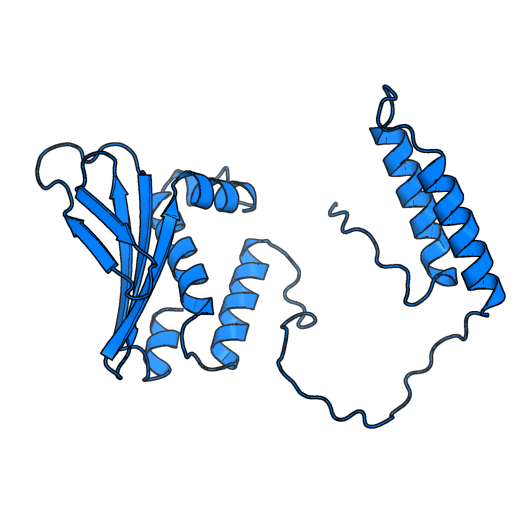 O . GLU A 1 124 ? 0.246 16.436 2.348 1.00 65.88 124 GLU A O 1
ATOM 980 N N . ALA A 1 125 ? -1.792 15.989 3.188 1.00 65.25 125 ALA A N 1
ATOM 981 C CA . ALA A 1 125 ? -2.542 16.773 2.204 1.00 65.25 125 ALA A CA 1
ATOM 982 C C . ALA A 1 125 ? -2.492 18.288 2.503 1.00 65.25 125 ALA A C 1
ATOM 984 O O . ALA A 1 125 ? -2.878 19.109 1.677 1.00 65.25 125 ALA A O 1
ATOM 985 N N . GLY A 1 126 ? -1.992 18.670 3.682 1.00 56.81 126 GLY A N 1
ATOM 986 C CA . GLY A 1 126 ? -1.968 20.032 4.198 1.00 56.81 126 GLY A CA 1
ATOM 987 C C . GLY A 1 126 ? -3.353 20.671 4.280 1.00 56.81 126 GLY A C 1
ATOM 988 O O . GLY A 1 126 ? -3.470 21.865 4.009 1.00 56.81 126 GLY A O 1
ATOM 989 N N . LEU A 1 127 ? -4.354 19.858 4.619 1.00 57.88 127 LEU A N 1
ATOM 990 C CA . LEU A 1 127 ? -5.695 20.259 5.033 1.00 57.88 127 LEU A CA 1
ATOM 991 C C . LEU A 1 127 ? -5.673 20.596 6.534 1.00 57.88 127 LEU A C 1
ATOM 993 O O . LEU A 1 127 ? -4.858 20.036 7.276 1.00 57.88 127 LEU A O 1
ATOM 997 N N . SER A 1 128 ? -6.563 21.485 6.994 1.00 51.06 128 SER A N 1
ATOM 998 C CA . SER A 1 128 ? -6.676 21.798 8.428 1.00 51.06 128 SER A CA 1
ATOM 999 C C . SER A 1 128 ? -6.892 20.513 9.239 1.00 51.06 128 SER A C 1
ATOM 1001 O O . SER A 1 128 ? -7.711 19.660 8.886 1.00 51.06 128 SER A O 1
ATOM 1003 N N . GLN A 1 129 ? -6.153 20.375 10.343 1.00 49.75 129 GLN A N 1
ATOM 1004 C CA . GLN A 1 129 ? -6.336 19.285 11.306 1.00 49.75 129 GLN A CA 1
ATOM 1005 C C . GLN A 1 129 ? -7.578 19.480 12.193 1.00 49.75 129 GLN A C 1
ATOM 1007 O O . GLN A 1 129 ? -7.757 18.733 13.155 1.00 49.75 129 GLN A O 1
ATOM 1012 N N . ASP A 1 130 ? -8.448 20.444 11.877 1.00 45.91 130 ASP A N 1
ATOM 1013 C CA . ASP A 1 130 ? -9.698 20.637 12.603 1.00 45.91 130 ASP A CA 1
ATOM 1014 C C . ASP A 1 130 ? -10.565 19.372 12.575 1.00 45.91 130 ASP A C 1
ATOM 1016 O O . ASP A 1 130 ? -10.806 18.738 11.541 1.00 45.91 130 ASP A O 1
ATOM 1020 N N . ASN A 1 131 ? -11.029 19.003 13.768 1.00 48.44 131 ASN A N 1
ATOM 1021 C CA . ASN A 1 131 ? -11.672 17.736 14.125 1.00 48.44 131 ASN A CA 1
ATOM 1022 C C . ASN A 1 131 ? -13.023 17.449 13.428 1.00 48.44 131 ASN A C 1
ATOM 1024 O O . ASN A 1 131 ? -13.695 16.487 13.786 1.00 48.44 131 ASN A O 1
ATOM 1028 N N . ALA A 1 132 ? -13.447 18.234 12.439 1.00 43.41 132 ALA A N 1
ATOM 1029 C CA . ALA A 1 132 ? -14.850 18.297 12.024 1.00 43.41 132 ALA A CA 1
ATOM 1030 C C . ALA A 1 132 ? -15.328 17.231 11.014 1.00 43.41 132 ALA A C 1
ATOM 1032 O O . ALA A 1 132 ? -16.477 17.284 10.601 1.00 43.41 132 ALA A O 1
ATOM 1033 N N . ALA A 1 133 ? -14.509 16.259 10.590 1.00 42.66 133 ALA A N 1
ATOM 1034 C CA . ALA A 1 133 ? -14.994 15.249 9.630 1.00 42.66 133 ALA A CA 1
ATOM 1035 C C . ALA A 1 133 ? -14.296 13.885 9.742 1.00 42.66 133 ALA A C 1
ATOM 1037 O O . ALA A 1 133 ? -13.856 13.300 8.751 1.00 42.66 133 ALA A O 1
ATOM 1038 N N . VAL A 1 134 ? -14.172 13.370 10.961 1.00 40.59 134 VAL A N 1
ATOM 1039 C CA . VAL A 1 134 ? -14.116 11.915 11.122 1.00 40.59 134 VAL A CA 1
ATOM 1040 C C . VAL A 1 134 ? -15.571 11.462 11.056 1.00 40.59 134 VAL A C 1
ATOM 1042 O O . VAL A 1 134 ? -16.362 11.937 11.861 1.00 40.59 134 VAL A O 1
ATOM 1045 N N . ILE A 1 135 ? -15.934 10.581 10.115 1.00 45.88 135 ILE A N 1
ATOM 1046 C CA . ILE A 1 135 ? -17.151 9.765 10.254 1.00 45.88 135 ILE A CA 1
ATOM 1047 C C . ILE A 1 135 ? -16.944 8.942 11.530 1.00 45.88 135 ILE A C 1
ATOM 1049 O O . ILE A 1 135 ? -16.329 7.877 11.546 1.00 45.88 135 ILE A O 1
ATOM 1053 N N . THR A 1 136 ? -17.333 9.525 12.655 1.00 38.62 136 THR A N 1
ATOM 1054 C CA . THR A 1 136 ? -17.588 8.814 13.886 1.00 38.62 136 THR A CA 1
ATOM 1055 C C . THR A 1 136 ? -18.904 8.103 13.638 1.00 38.62 136 THR A C 1
ATOM 1057 O O . THR A 1 136 ? -19.926 8.730 13.381 1.00 38.62 136 THR A O 1
ATOM 1060 N N . GLY A 1 137 ? -18.890 6.773 13.681 1.00 41.22 137 GLY A N 1
ATOM 1061 C CA . GLY A 1 137 ? -20.107 5.988 13.877 1.00 41.22 137 GLY A CA 1
ATOM 1062 C C . GLY A 1 137 ? -20.671 6.223 15.281 1.00 41.22 137 GLY A C 1
ATOM 1063 O O . GLY A 1 137 ? -20.844 5.276 16.040 1.00 41.22 137 GLY A O 1
ATOM 1064 N N . GLU A 1 138 ? -20.885 7.483 15.655 1.00 29.92 138 GLU A N 1
ATOM 1065 C CA . GLU A 1 138 ? -21.696 7.859 16.796 1.00 29.92 138 GLU A CA 1
ATOM 1066 C C . GLU A 1 138 ? -23.140 7.832 16.317 1.00 29.92 138 GLU A C 1
ATOM 1068 O O . GLU A 1 138 ? -23.597 8.687 15.564 1.00 29.92 138 GLU A O 1
ATOM 1073 N N . TYR A 1 139 ? -23.854 6.792 16.738 1.00 37.44 139 TYR A N 1
ATOM 1074 C CA . TYR A 1 139 ? -25.300 6.859 16.812 1.00 37.44 139 TYR A CA 1
ATOM 1075 C C . TYR A 1 139 ? -25.644 7.968 17.811 1.00 37.44 139 TYR A C 1
ATOM 1077 O O . TYR A 1 139 ? -25.555 7.766 19.023 1.00 37.44 139 TYR A O 1
ATOM 1085 N N . SER A 1 140 ? -25.986 9.152 17.308 1.00 29.41 140 SER A N 1
ATOM 1086 C CA . SER A 1 140 ? -26.669 10.163 18.098 1.00 29.41 140 SER A CA 1
ATOM 1087 C C . SER A 1 140 ? -28.148 9.793 18.141 1.00 29.41 140 SER A C 1
ATOM 1089 O O . SER A 1 140 ? -28.864 9.836 17.141 1.00 29.41 140 SER A O 1
ATOM 1091 N N . VAL A 1 141 ? -28.623 9.414 19.329 1.00 37.50 141 VAL A N 1
ATOM 1092 C CA . VAL A 1 141 ? -30.025 9.678 19.647 1.00 37.50 141 VAL A CA 1
ATOM 1093 C C . VAL A 1 141 ? -30.146 11.193 19.601 1.00 37.50 141 VAL A C 1
ATOM 1095 O O . VAL A 1 141 ? -29.413 11.883 20.307 1.00 37.50 141 VAL A O 1
ATOM 1098 N N . VAL A 1 142 ? -31.000 11.690 18.712 1.00 34.31 142 VAL A N 1
ATOM 1099 C CA . VAL A 1 142 ? -31.422 13.089 18.705 1.00 34.31 142 VAL A CA 1
ATOM 1100 C C . VAL A 1 142 ? -31.963 13.414 20.091 1.00 34.31 142 VAL A C 1
ATOM 1102 O O . VAL A 1 142 ? -33.042 12.947 20.452 1.00 34.31 142 VAL A O 1
ATOM 1105 N N . ASP A 1 143 ? -31.186 14.169 20.859 1.00 34.12 143 ASP A N 1
ATOM 1106 C CA . ASP A 1 143 ? -31.711 14.946 21.967 1.00 34.12 143 ASP A CA 1
ATOM 1107 C C . ASP A 1 143 ? -31.613 16.417 21.569 1.00 34.12 143 ASP A C 1
ATOM 1109 O O . ASP A 1 143 ? -30.594 16.896 21.064 1.00 34.12 143 ASP A O 1
ATOM 1113 N N . ASP A 1 144 ? -32.763 17.062 21.671 1.00 42.38 144 ASP A N 1
ATOM 1114 C CA . ASP A 1 144 ? -33.111 18.332 21.059 1.00 42.38 144 ASP A CA 1
ATOM 1115 C C . ASP A 1 144 ? -32.586 19.482 21.929 1.00 42.38 144 ASP A C 1
ATOM 1117 O O . ASP A 1 144 ? -33.249 19.897 22.876 1.00 42.38 144 ASP A O 1
ATOM 1121 N N . GLU A 1 145 ? -31.391 20.005 21.636 1.00 38.31 145 GLU A N 1
ATOM 1122 C CA . GLU A 1 145 ? -30.909 21.253 22.246 1.00 38.31 145 GLU A CA 1
ATOM 1123 C C . GLU A 1 145 ? -30.384 22.254 21.200 1.00 38.31 145 GLU A C 1
ATOM 1125 O O . GLU A 1 145 ? -29.207 22.329 20.855 1.00 38.31 145 GLU A O 1
ATOM 1130 N N . GLN A 1 146 ? -31.348 23.029 20.699 1.00 43.84 146 GLN A N 1
ATOM 1131 C CA . GLN A 1 146 ? -31.311 24.423 20.235 1.00 43.84 146 GLN A CA 1
ATOM 1132 C C . GLN A 1 146 ? -29.932 25.107 20.087 1.00 43.84 146 GLN A C 1
ATOM 1134 O O . GLN A 1 146 ? -29.379 25.664 21.038 1.00 43.84 146 GLN A O 1
ATOM 1139 N N . GLN A 1 147 ? -29.486 25.265 18.835 1.00 35.59 147 GLN A N 1
ATOM 1140 C CA . GLN A 1 147 ? -28.620 26.375 18.418 1.00 35.59 147 GLN A CA 1
ATOM 1141 C C . GLN A 1 147 ? -29.411 27.362 17.552 1.00 35.59 147 GLN A C 1
ATOM 1143 O O . GLN A 1 147 ? -30.126 26.987 16.627 1.00 35.59 147 GLN A O 1
ATOM 1148 N N . SER A 1 148 ? -29.309 28.645 17.901 1.00 41.69 148 SER A N 1
ATOM 1149 C CA . SER A 1 148 ? -30.058 29.738 17.277 1.00 41.69 148 SER A CA 1
ATOM 1150 C C . SER A 1 148 ? -29.635 29.968 15.820 1.00 41.69 148 SER A C 1
ATOM 1152 O O . SER A 1 148 ? -28.562 30.493 15.539 1.00 41.69 148 SER A O 1
ATOM 1154 N N . LEU A 1 149 ? -30.515 29.590 14.892 1.00 39.72 149 LEU A N 1
ATOM 1155 C CA . LEU A 1 149 ? -30.412 29.876 13.463 1.00 39.72 149 LEU A CA 1
ATOM 1156 C C . LEU A 1 149 ? -31.259 31.111 13.135 1.00 39.72 149 LEU A C 1
ATOM 1158 O O . LEU A 1 149 ? -32.421 31.216 13.533 1.00 39.72 149 LEU A O 1
ATOM 1162 N N . THR A 1 150 ? -30.693 32.053 12.383 1.00 46.47 150 THR A N 1
ATOM 1163 C CA . THR A 1 150 ? -31.475 33.078 11.685 1.00 46.47 150 THR A CA 1
ATOM 1164 C C . THR A 1 150 ? -32.428 32.382 10.719 1.00 46.47 150 THR A C 1
ATOM 1166 O O . THR A 1 150 ? -31.984 31.716 9.785 1.00 46.47 150 THR A O 1
ATOM 1169 N N . VAL A 1 151 ? -33.731 32.513 10.964 1.00 46.09 151 VAL A N 1
ATOM 1170 C CA . VAL A 1 151 ? -34.787 31.904 10.151 1.00 46.09 151 VAL A CA 1
ATOM 1171 C C . VAL A 1 151 ? -34.806 32.583 8.782 1.00 46.09 151 VAL A C 1
ATOM 1173 O O . VAL A 1 151 ? -35.291 33.704 8.645 1.00 46.09 151 VAL A O 1
ATOM 1176 N N . VAL A 1 152 ? -34.239 31.921 7.776 1.00 58.31 152 VAL A N 1
ATOM 1177 C CA . VAL A 1 152 ? -34.382 32.320 6.371 1.00 58.31 152 VAL A CA 1
ATOM 1178 C C . VAL A 1 152 ? -35.777 31.897 5.915 1.00 58.31 152 VAL A C 1
ATOM 1180 O O . VAL A 1 152 ? -36.166 30.755 6.155 1.00 58.31 152 VAL A O 1
ATOM 1183 N N . SER A 1 153 ? -36.546 32.811 5.318 1.00 65.69 153 SER A N 1
ATOM 1184 C CA . SER A 1 153 ? -37.918 32.512 4.897 1.00 65.69 153 SER A CA 1
ATOM 1185 C C . SER A 1 153 ? -37.935 31.518 3.729 1.00 65.69 153 SER A C 1
ATOM 1187 O O . SER A 1 153 ? -37.060 31.559 2.863 1.00 65.69 153 SER A O 1
ATOM 1189 N N . ASP A 1 154 ? -38.935 30.634 3.680 1.00 62.31 154 ASP A N 1
ATOM 1190 C CA . ASP A 1 154 ? -39.050 29.634 2.607 1.00 62.31 154 ASP A CA 1
ATOM 1191 C C . ASP A 1 154 ? -39.183 30.278 1.215 1.00 62.31 154 ASP A C 1
ATOM 1193 O O . ASP A 1 154 ? -38.680 29.729 0.236 1.00 62.31 154 ASP A O 1
ATOM 1197 N N . SER A 1 155 ? -39.755 31.487 1.127 1.00 68.31 155 SER A N 1
ATOM 1198 C CA . SER A 1 155 ? -39.810 32.258 -0.121 1.00 68.31 155 SER A CA 1
ATOM 1199 C C . SER A 1 155 ? -38.431 32.715 -0.602 1.00 68.31 155 SER A C 1
ATOM 1201 O O . SER A 1 155 ? -38.143 32.631 -1.792 1.00 68.31 155 SER A O 1
ATOM 1203 N N . ASP A 1 156 ? -37.544 33.138 0.306 1.00 64.00 156 ASP A N 1
ATOM 1204 C CA . ASP A 1 156 ? -36.184 33.564 -0.063 1.00 64.00 156 ASP A CA 1
ATOM 1205 C C . ASP A 1 156 ? -35.329 32.390 -0.567 1.00 64.00 156 ASP A C 1
ATOM 1207 O O . ASP A 1 156 ? -34.444 32.570 -1.408 1.00 64.00 156 ASP A O 1
ATOM 1211 N N . ARG A 1 157 ? -35.595 31.183 -0.053 1.00 66.69 157 ARG A N 1
ATOM 1212 C CA . ARG A 1 157 ? -34.932 29.943 -0.478 1.00 66.69 157 ARG A CA 1
ATOM 1213 C C . ARG A 1 157 ? -35.377 29.511 -1.867 1.00 66.69 157 ARG A C 1
ATOM 1215 O O . ARG A 1 157 ? -34.548 29.091 -2.672 1.00 66.69 157 ARG A O 1
ATOM 1222 N N . GLU A 1 158 ? -36.669 29.615 -2.156 1.00 70.12 158 GLU A N 1
ATOM 1223 C CA . GLU A 1 158 ? -37.228 29.213 -3.446 1.00 70.12 158 GLU A CA 1
ATOM 1224 C C . GLU A 1 158 ? -36.769 30.145 -4.580 1.00 70.12 158 GLU A C 1
ATOM 1226 O O . GLU A 1 158 ? -36.310 29.661 -5.615 1.00 70.12 158 GLU A O 1
ATOM 1231 N N . GLU A 1 159 ? -36.734 31.461 -4.335 1.00 72.50 159 GLU A N 1
ATOM 1232 C CA . GLU A 1 159 ? -36.166 32.443 -5.273 1.00 72.50 159 GLU A CA 1
ATOM 1233 C C . GLU A 1 159 ? -34.682 32.175 -5.572 1.00 72.50 159 GLU A C 1
ATOM 1235 O O . GLU A 1 159 ? -34.244 32.241 -6.724 1.00 72.50 159 GLU A O 1
ATOM 1240 N N . ALA A 1 160 ? -33.894 31.839 -4.546 1.00 69.69 160 ALA A N 1
ATOM 1241 C CA . ALA A 1 160 ? -32.477 31.537 -4.720 1.00 69.69 160 ALA A CA 1
ATOM 1242 C C . ALA A 1 160 ? -32.260 30.257 -5.544 1.00 69.69 160 ALA A C 1
ATOM 1244 O O . ALA A 1 160 ? -31.379 30.219 -6.403 1.00 69.69 160 ALA A O 1
ATOM 1245 N N . ARG A 1 161 ? -33.082 29.219 -5.344 1.00 70.00 161 ARG A N 1
ATOM 1246 C CA . ARG A 1 161 ? -33.017 27.978 -6.136 1.00 70.00 161 ARG A CA 1
ATOM 1247 C C . ARG A 1 161 ? -33.315 28.222 -7.611 1.00 70.00 161 ARG A C 1
ATOM 1249 O O . ARG A 1 161 ? -32.600 27.705 -8.471 1.00 70.00 161 ARG A O 1
ATOM 1256 N N . GLU A 1 162 ? -34.351 29.002 -7.909 1.00 73.50 162 GLU A N 1
ATOM 1257 C CA . GLU A 1 162 ? -34.742 29.297 -9.288 1.00 73.50 162 GLU A CA 1
ATOM 1258 C C . GLU A 1 162 ? -33.649 30.095 -10.014 1.00 73.50 162 GLU A C 1
ATOM 1260 O O . GLU A 1 162 ? -33.281 29.771 -11.147 1.00 73.50 162 GLU A O 1
ATOM 1265 N N . TYR A 1 163 ? -33.036 31.060 -9.324 1.00 72.31 163 TYR A N 1
ATOM 1266 C CA . TYR A 1 163 ? -31.926 31.840 -9.862 1.00 72.31 163 TYR A CA 1
ATOM 1267 C C . TYR A 1 163 ? -30.665 30.996 -10.115 1.00 72.31 163 TYR A C 1
ATOM 1269 O O . TYR A 1 163 ? -30.080 31.065 -11.197 1.00 72.31 163 TYR A O 1
ATOM 1277 N N . VAL A 1 164 ? -30.272 30.138 -9.165 1.00 71.88 164 VAL A N 1
ATOM 1278 C CA . VAL A 1 164 ? -29.126 29.224 -9.333 1.00 71.88 164 VAL A CA 1
ATOM 1279 C C . VAL A 1 164 ? -29.363 28.255 -10.494 1.00 71.88 164 VAL A C 1
ATOM 1281 O O . VAL A 1 164 ? -28.466 28.032 -11.311 1.00 71.88 164 VAL A O 1
ATOM 1284 N N . SER A 1 165 ? -30.579 27.717 -10.627 1.00 74.88 165 SER A N 1
ATOM 1285 C CA . SER A 1 165 ? -30.925 26.853 -11.757 1.00 74.88 165 SER A CA 1
ATOM 1286 C C . SER A 1 165 ? -30.854 27.594 -13.095 1.00 74.88 165 SER A C 1
ATOM 1288 O O . SER A 1 165 ? -30.440 26.995 -14.089 1.00 74.88 165 SER A O 1
ATOM 1290 N N . ALA A 1 166 ? -31.246 28.868 -13.146 1.00 75.56 166 ALA A N 1
ATOM 1291 C CA . ALA A 1 166 ? -31.167 29.678 -14.358 1.00 75.56 166 ALA A CA 1
ATOM 1292 C C . ALA A 1 166 ? -29.713 29.939 -14.780 1.00 75.56 166 ALA A C 1
ATOM 1294 O O . ALA A 1 166 ? -29.394 29.811 -15.964 1.00 75.56 166 ALA A O 1
ATOM 1295 N N . ILE A 1 167 ? -28.821 30.218 -13.820 1.00 74.25 167 ILE A N 1
ATOM 1296 C CA . ILE A 1 167 ? -27.381 30.362 -14.079 1.00 74.25 167 ILE A CA 1
ATOM 1297 C C . ILE A 1 167 ? -26.828 29.074 -14.687 1.00 74.25 167 ILE A C 1
ATOM 1299 O O . ILE A 1 167 ? -26.251 29.118 -15.773 1.00 74.25 167 ILE A O 1
ATOM 1303 N N . LEU A 1 168 ? -27.047 27.927 -14.039 1.00 72.50 168 LEU A N 1
ATOM 1304 C CA . LEU A 1 168 ? -26.489 26.648 -14.488 1.00 72.50 168 LEU A CA 1
ATOM 1305 C C . LEU A 1 168 ? -26.984 26.243 -15.882 1.00 72.50 168 LEU A C 1
ATOM 1307 O O . LEU A 1 168 ? -26.199 25.764 -16.695 1.00 72.50 168 LEU A O 1
ATOM 1311 N N . ASN A 1 169 ? -28.258 26.497 -16.190 1.00 75.12 169 ASN A N 1
ATOM 1312 C CA . ASN A 1 169 ? -28.833 26.197 -17.503 1.00 75.12 169 ASN A CA 1
ATOM 1313 C C . ASN A 1 169 ? -28.334 27.132 -18.620 1.00 75.12 169 ASN A C 1
ATOM 1315 O O . ASN A 1 169 ? -28.461 26.794 -19.795 1.00 75.12 169 ASN A O 1
ATOM 1319 N N . SER A 1 170 ? -27.778 28.297 -18.274 1.00 75.44 170 SER A N 1
ATOM 1320 C CA . SER A 1 170 ? -27.209 29.250 -19.238 1.00 75.44 170 SER A CA 1
ATOM 1321 C C . SER A 1 170 ? -25.735 28.988 -19.577 1.00 75.44 170 SER A C 1
ATOM 1323 O O . SER A 1 170 ? -25.194 29.620 -20.486 1.00 75.44 170 SER A O 1
ATOM 1325 N N . LEU A 1 171 ? -25.078 28.058 -18.872 1.00 74.31 171 LEU A N 1
ATOM 1326 C CA . LEU A 1 171 ? -23.667 27.731 -19.073 1.00 74.31 171 LEU A CA 1
ATOM 1327 C C . LEU A 1 171 ? -23.485 26.783 -20.264 1.00 74.31 171 LEU A C 1
ATOM 1329 O O . LEU A 1 171 ? -23.856 25.611 -20.214 1.00 74.31 171 LEU A O 1
ATOM 1333 N N . ASP A 1 172 ? -22.845 27.276 -21.325 1.00 73.56 172 ASP A N 1
ATOM 1334 C CA . ASP A 1 172 ? -22.425 26.447 -22.453 1.00 73.56 172 ASP A CA 1
ATOM 1335 C C . ASP A 1 172 ? -20.996 25.930 -22.238 1.00 73.56 172 ASP A C 1
ATOM 1337 O O . ASP A 1 172 ? -20.006 26.652 -22.379 1.00 73.56 172 ASP A O 1
ATOM 1341 N N . SER A 1 173 ? -20.888 24.638 -21.924 1.00 66.19 173 SER A N 1
ATOM 1342 C CA . SER A 1 173 ? -19.603 23.950 -21.736 1.00 66.19 173 SER A CA 1
ATOM 1343 C C . SER A 1 173 ? -18.715 23.895 -22.991 1.00 66.19 173 SER A C 1
ATOM 1345 O O . SER A 1 173 ? -17.542 23.537 -22.882 1.00 66.19 173 SER A O 1
ATOM 1347 N N . SER A 1 174 ? -19.243 24.248 -24.169 1.00 68.12 174 SER A N 1
ATOM 1348 C CA . SER A 1 174 ? -18.514 24.254 -25.442 1.00 68.12 174 SER A CA 1
ATOM 1349 C C . SER A 1 174 ? -17.967 25.629 -25.851 1.00 68.12 174 SER A C 1
ATOM 1351 O O . SER A 1 174 ? -17.224 25.727 -26.832 1.00 68.12 174 SER A O 1
ATOM 1353 N N . ALA A 1 175 ? -18.280 26.687 -25.094 1.00 71.69 175 ALA A N 1
ATOM 1354 C CA . ALA A 1 175 ? -17.806 28.040 -25.366 1.00 71.69 175 ALA A CA 1
ATOM 1355 C C . ALA A 1 175 ? -16.298 28.197 -25.085 1.00 71.69 175 ALA A C 1
ATOM 1357 O O . ALA A 1 175 ? -15.751 27.645 -24.128 1.00 71.69 175 ALA A O 1
ATOM 1358 N N . ALA A 1 176 ? -15.605 28.993 -25.908 1.00 65.81 176 ALA A N 1
ATOM 1359 C CA . ALA A 1 176 ? -14.155 29.201 -25.799 1.00 65.81 176 ALA A CA 1
ATOM 1360 C C . ALA A 1 176 ? -13.725 29.861 -24.470 1.00 65.81 176 ALA A C 1
ATOM 1362 O O . ALA A 1 176 ? -12.574 29.731 -24.051 1.00 65.81 176 ALA A O 1
ATOM 1363 N N . ASP A 1 177 ? -14.647 30.546 -23.797 1.00 70.50 177 ASP A N 1
ATOM 1364 C CA . ASP A 1 177 ? -14.482 31.220 -22.512 1.00 70.50 177 ASP A CA 1
ATOM 1365 C C . ASP A 1 177 ? -15.193 30.504 -21.348 1.00 70.50 177 ASP A C 1
ATOM 1367 O O . ASP A 1 177 ? -15.305 31.075 -20.261 1.00 70.50 177 ASP A O 1
ATOM 1371 N N . ALA A 1 178 ? -15.587 29.233 -21.524 1.00 67.62 178 ALA A N 1
ATOM 1372 C CA . ALA A 1 178 ? -16.330 28.445 -20.535 1.00 67.62 178 ALA A CA 1
ATOM 1373 C C . ALA A 1 178 ? -15.729 28.531 -19.121 1.00 67.62 178 ALA A C 1
ATOM 1375 O O . ALA A 1 178 ? -16.450 28.750 -18.155 1.00 67.62 178 ALA A O 1
ATOM 1376 N N . LYS A 1 179 ? -14.396 28.470 -18.980 1.00 69.75 179 LYS A N 1
ATOM 1377 C CA . LYS A 1 179 ? -13.718 28.571 -17.672 1.00 69.75 179 LYS A CA 1
ATOM 1378 C C . LYS A 1 179 ? -13.988 29.899 -16.945 1.00 69.75 179 LYS A C 1
ATOM 1380 O O . LYS A 1 179 ? -14.102 29.914 -15.724 1.00 69.75 179 LYS A O 1
ATOM 1385 N N . ALA A 1 180 ? -14.086 31.009 -17.677 1.00 72.12 180 ALA A N 1
ATOM 1386 C CA . ALA A 1 180 ? -14.408 32.313 -17.099 1.00 72.12 180 ALA A CA 1
ATOM 1387 C C . ALA A 1 180 ? -15.903 32.430 -16.758 1.00 72.12 180 ALA A C 1
ATOM 1389 O O . ALA A 1 180 ? -16.249 33.072 -15.769 1.00 72.12 180 ALA A O 1
ATOM 1390 N N . MET A 1 181 ? -16.774 31.789 -17.543 1.00 68.94 181 MET A N 1
ATOM 1391 C CA . MET A 1 181 ? -18.215 31.736 -17.280 1.00 68.94 181 MET A CA 1
ATOM 1392 C C . MET A 1 181 ? -18.537 30.882 -16.047 1.00 68.94 181 MET A C 1
ATOM 1394 O O . MET A 1 181 ? -19.290 31.335 -15.191 1.00 68.94 181 MET A O 1
ATOM 1398 N N . PHE A 1 182 ? -17.903 29.712 -15.901 1.00 72.00 182 PHE A N 1
ATOM 1399 C CA . PHE A 1 182 ? -18.038 28.859 -14.714 1.00 72.00 182 PHE A CA 1
ATOM 1400 C C . PHE A 1 182 ? -17.575 29.574 -13.443 1.00 72.00 182 PHE A C 1
ATOM 1402 O O . PHE A 1 182 ? -18.298 29.564 -12.454 1.00 72.00 182 PHE A O 1
ATOM 1409 N N . LYS A 1 183 ? -16.439 30.284 -13.491 1.00 74.50 183 LYS A N 1
ATOM 1410 C CA . LYS A 1 183 ? -15.953 31.048 -12.334 1.00 74.50 183 LYS A CA 1
ATOM 1411 C C . LYS A 1 183 ? -16.923 32.160 -11.909 1.00 74.50 183 LYS A C 1
ATOM 1413 O O . LYS A 1 183 ? -17.188 32.319 -10.727 1.00 74.50 183 LYS A O 1
ATOM 1418 N N . ARG A 1 184 ? -17.495 32.906 -12.865 1.00 75.12 184 ARG A N 1
ATOM 1419 C CA . ARG A 1 184 ? -18.515 33.927 -12.553 1.00 75.12 184 ARG A CA 1
ATOM 1420 C C . ARG A 1 184 ? -19.785 33.313 -11.970 1.00 75.12 184 ARG A C 1
ATOM 1422 O O . ARG A 1 184 ? -20.344 33.871 -11.036 1.00 75.12 184 ARG A O 1
ATOM 1429 N N . ALA A 1 185 ? -20.219 32.173 -12.505 1.00 72.94 185 ALA A N 1
ATOM 1430 C CA . ALA A 1 185 ? -21.366 31.449 -11.976 1.00 72.94 185 ALA A CA 1
ATOM 1431 C C . ALA A 1 185 ? -21.126 30.987 -10.531 1.00 72.94 185 ALA A C 1
ATOM 1433 O O . ALA A 1 185 ? -22.004 31.146 -9.692 1.00 72.94 185 ALA A O 1
ATOM 1434 N N . GLU A 1 186 ? -19.937 30.480 -10.211 1.00 74.38 186 GLU A N 1
ATOM 1435 C CA . GLU A 1 186 ? -19.573 30.090 -8.843 1.00 74.38 186 GLU A CA 1
ATOM 1436 C C . GLU A 1 186 ? -19.559 31.283 -7.881 1.00 74.38 186 GLU A C 1
ATOM 1438 O O . GLU A 1 186 ? -20.127 31.188 -6.791 1.00 74.38 186 GLU A O 1
ATOM 1443 N N . ASP A 1 187 ? -18.996 32.419 -8.302 1.00 75.44 187 ASP A N 1
ATOM 1444 C CA . ASP A 1 187 ? -18.986 33.651 -7.507 1.00 75.44 187 ASP A CA 1
ATOM 1445 C C . ASP A 1 187 ? -20.422 34.156 -7.230 1.00 75.44 187 ASP A C 1
ATOM 1447 O O . ASP A 1 187 ? -20.747 34.545 -6.103 1.00 75.44 187 ASP A O 1
ATOM 1451 N N . GLU A 1 188 ? -21.313 34.106 -8.229 1.00 75.12 188 GLU A N 1
ATOM 1452 C CA . GLU A 1 188 ? -22.719 34.518 -8.093 1.00 75.12 188 GLU A CA 1
ATOM 1453 C C . GLU A 1 188 ? -23.537 33.568 -7.206 1.00 75.12 188 GLU A C 1
ATOM 1455 O O . GLU A 1 188 ? -24.317 34.028 -6.368 1.00 75.12 188 GLU A O 1
ATOM 1460 N N . ILE A 1 189 ? -23.335 32.253 -7.327 1.00 73.19 189 ILE A N 1
ATOM 1461 C CA . ILE A 1 189 ? -23.995 31.256 -6.470 1.00 73.19 189 ILE A CA 1
ATOM 1462 C C . ILE A 1 189 ? -23.495 31.402 -5.024 1.00 73.19 189 ILE A C 1
ATOM 1464 O O . ILE A 1 189 ? -24.295 31.367 -4.085 1.00 73.19 189 ILE A O 1
ATOM 1468 N N . SER A 1 190 ? -22.197 31.651 -4.822 1.00 74.75 190 SER A N 1
ATOM 1469 C CA . SER A 1 190 ? -21.630 31.860 -3.488 1.00 74.75 190 SER A CA 1
ATOM 1470 C C . SER A 1 190 ? -22.141 33.134 -2.816 1.00 74.75 190 SER A C 1
ATOM 1472 O O . SER A 1 190 ? -22.287 33.160 -1.593 1.00 74.75 190 SER A O 1
ATOM 1474 N N . ALA A 1 191 ? -22.476 34.178 -3.578 1.00 74.94 191 ALA A N 1
ATOM 1475 C CA . ALA A 1 191 ? -23.125 35.373 -3.038 1.00 74.94 191 ALA A CA 1
ATOM 1476 C C . ALA A 1 191 ? -24.549 35.093 -2.511 1.00 74.94 191 ALA A C 1
ATOM 1478 O O . ALA A 1 191 ? -25.049 35.829 -1.657 1.00 74.94 191 ALA A O 1
ATOM 1479 N N . MET A 1 192 ? -25.191 34.009 -2.966 1.00 68.50 192 MET A N 1
ATOM 1480 C CA . MET A 1 192 ? -26.522 33.577 -2.521 1.00 68.50 192 MET A CA 1
ATOM 1481 C C . MET A 1 192 ? -26.506 32.564 -1.369 1.00 68.50 192 MET A C 1
ATOM 1483 O O . MET A 1 192 ? -27.573 32.187 -0.877 1.00 68.50 192 MET A O 1
ATOM 1487 N N . ALA A 1 193 ? -25.324 32.184 -0.872 1.00 66.19 193 ALA A N 1
ATOM 1488 C CA . ALA A 1 193 ? -25.141 31.232 0.226 1.00 66.19 193 ALA A CA 1
ATOM 1489 C C . ALA A 1 193 ? -26.005 31.547 1.462 1.00 66.19 193 ALA A C 1
ATOM 1491 O O . ALA A 1 193 ? -26.603 30.655 2.058 1.00 66.19 193 ALA A O 1
ATOM 1492 N N . GLY A 1 194 ? -26.136 32.833 1.809 1.00 63.31 194 GLY A N 1
ATOM 1493 C CA . GLY A 1 194 ? -26.937 33.274 2.955 1.00 63.31 194 GLY A CA 1
ATOM 1494 C C . GLY A 1 194 ? -28.446 33.043 2.806 1.00 63.31 194 GLY A C 1
ATOM 1495 O O . GLY A 1 194 ? -29.128 32.868 3.811 1.00 63.31 194 GLY A O 1
ATOM 1496 N N . LYS A 1 195 ? -28.972 33.014 1.572 1.00 66.75 195 LYS A N 1
ATOM 1497 C CA . LYS A 1 195 ? -30.395 32.745 1.290 1.00 66.75 195 LYS A CA 1
ATOM 1498 C C . LYS A 1 195 ? -30.683 31.259 1.080 1.00 66.75 195 LYS A C 1
ATOM 1500 O O . LYS A 1 195 ? -31.751 30.787 1.447 1.00 66.75 195 LYS A O 1
ATOM 1505 N N . LEU A 1 196 ? -29.727 30.512 0.535 1.00 59.38 196 LEU A N 1
ATOM 1506 C CA . LEU A 1 196 ? -29.835 29.062 0.343 1.00 59.38 196 LEU A CA 1
ATOM 1507 C C . LEU A 1 196 ? -29.707 28.283 1.666 1.00 59.38 196 LEU A C 1
ATOM 1509 O O . LEU A 1 196 ? -30.223 27.173 1.784 1.00 59.38 196 LEU A O 1
ATOM 1513 N N . GLY A 1 197 ? -29.088 28.877 2.693 1.00 65.00 197 GLY A N 1
ATOM 1514 C CA . GLY A 1 197 ? -28.990 28.282 4.026 1.00 65.00 197 GLY A CA 1
ATOM 1515 C C . GLY A 1 197 ? -28.255 26.939 4.005 1.00 65.00 197 GLY A C 1
ATOM 1516 O O . GLY A 1 197 ? -27.201 26.823 3.387 1.00 65.00 197 GLY A O 1
ATOM 1517 N N . GLU A 1 198 ? -28.820 25.920 4.660 1.00 56.88 198 GLU A N 1
ATOM 1518 C CA . GLU A 1 198 ? -28.220 24.576 4.782 1.00 56.88 198 GLU A CA 1
ATOM 1519 C C . GLU A 1 198 ? -28.076 23.822 3.447 1.00 56.88 198 GLU A C 1
ATOM 1521 O O . GLU A 1 198 ? -27.370 22.819 3.373 1.00 56.88 198 GLU A O 1
ATOM 1526 N N . GLU A 1 199 ? -28.715 24.292 2.374 1.00 55.09 199 GLU A N 1
ATOM 1527 C CA . GLU A 1 199 ? -28.650 23.639 1.062 1.00 55.09 199 GLU A CA 1
ATOM 1528 C C . GLU A 1 199 ? -27.453 24.089 0.230 1.00 55.09 199 GLU A C 1
ATOM 1530 O O . GLU A 1 199 ? -27.030 23.374 -0.682 1.00 55.09 199 GLU A O 1
ATOM 1535 N N . TYR A 1 200 ? -26.855 25.236 0.557 1.00 56.38 200 TYR A N 1
ATOM 1536 C CA . TYR A 1 200 ? -25.632 25.665 -0.101 1.00 56.38 200 TYR A CA 1
ATOM 1537 C C . TYR A 1 200 ? -24.441 24.880 0.440 1.00 56.38 200 TYR A C 1
ATOM 1539 O O . TYR A 1 200 ? -23.948 25.123 1.539 1.00 56.38 200 TYR A O 1
ATOM 1547 N N . HIS A 1 201 ? -23.960 23.945 -0.369 1.00 59.00 201 HIS A N 1
ATOM 1548 C CA . HIS A 1 201 ? -22.690 23.276 -0.145 1.00 59.00 201 HIS A CA 1
ATOM 1549 C C . HIS A 1 201 ? -21.666 23.957 -1.052 1.00 59.00 201 HIS A C 1
ATOM 1551 O O . HIS A 1 201 ? -21.703 23.711 -2.261 1.00 59.00 2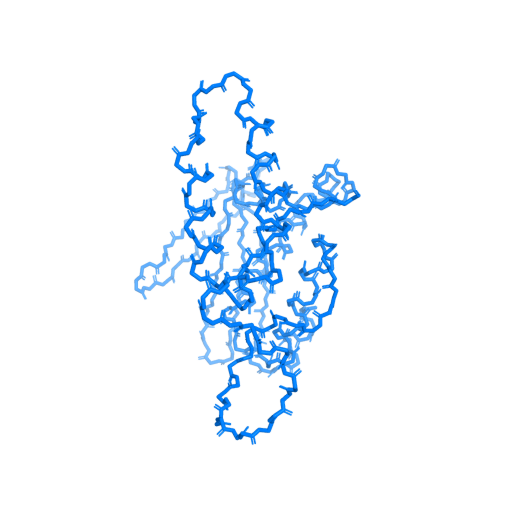01 HIS A O 1
ATOM 1557 N N . PRO A 1 202 ? -20.796 24.841 -0.525 1.00 48.31 202 PRO A N 1
ATOM 1558 C CA . PRO A 1 202 ? -19.785 25.478 -1.352 1.00 48.31 202 PRO A CA 1
ATOM 1559 C C . PRO A 1 202 ? -18.953 24.386 -2.021 1.00 48.31 202 PRO A C 1
ATOM 1561 O O . PRO A 1 202 ? -18.384 23.521 -1.350 1.00 48.31 202 PRO A O 1
ATOM 1564 N N . GLY A 1 203 ? -18.922 24.407 -3.356 1.00 48.03 203 GLY A N 1
ATOM 1565 C CA . GLY A 1 203 ? -17.982 23.601 -4.117 1.00 48.03 203 GLY A CA 1
ATOM 1566 C C . GLY A 1 203 ? -16.584 23.902 -3.594 1.00 48.03 203 GLY A C 1
ATOM 1567 O O . GLY A 1 203 ? -16.226 25.068 -3.438 1.00 48.03 203 GLY A O 1
ATOM 1568 N N . ILE A 1 204 ? -15.838 22.855 -3.244 1.00 44.06 204 ILE A N 1
ATOM 1569 C CA . ILE A 1 204 ? -14.473 22.958 -2.728 1.00 44.06 204 ILE A CA 1
ATOM 1570 C C . ILE A 1 204 ? -13.611 23.585 -3.828 1.00 44.06 204 ILE A C 1
ATOM 1572 O O . ILE A 1 204 ? -13.096 22.886 -4.697 1.00 44.06 204 ILE A O 1
ATOM 1576 N N . HIS A 1 205 ? -13.489 24.908 -3.792 1.00 37.84 205 HIS A N 1
ATOM 1577 C CA . HIS A 1 205 ? -12.417 25.645 -4.439 1.00 37.84 205 HIS A CA 1
ATOM 1578 C C . HIS A 1 205 ? -11.368 25.922 -3.377 1.00 37.84 205 HIS A C 1
ATOM 1580 O O . HIS A 1 205 ? -11.492 26.837 -2.565 1.00 37.84 205 HIS A O 1
ATOM 1586 N N . ASP A 1 206 ? -10.368 25.044 -3.361 1.00 41.00 206 ASP A N 1
ATOM 1587 C CA . ASP A 1 206 ? -9.039 25.383 -2.869 1.00 41.00 206 ASP A CA 1
ATOM 1588 C C . ASP A 1 206 ? -8.523 26.556 -3.711 1.00 41.00 206 ASP A C 1
ATOM 1590 O O . ASP A 1 206 ? -8.523 26.466 -4.938 1.00 41.00 206 ASP A O 1
ATOM 1594 N N . ASP A 1 207 ? -8.151 27.649 -3.046 1.00 33.56 207 ASP A N 1
ATOM 1595 C CA . ASP A 1 207 ? -6.931 28.443 -3.277 1.00 33.56 207 ASP A CA 1
ATOM 1596 C C . ASP A 1 207 ? -7.098 29.812 -2.582 1.00 33.56 207 ASP A C 1
ATOM 1598 O O . ASP A 1 207 ? -8.121 30.479 -2.723 1.00 33.56 207 ASP A O 1
ATOM 1602 N N . ALA A 1 208 ? -6.243 30.139 -1.608 1.00 34.09 208 ALA A N 1
ATOM 1603 C CA . ALA A 1 208 ? -4.930 30.786 -1.777 1.00 34.09 208 ALA A CA 1
ATOM 1604 C C . ALA A 1 208 ? -5.025 32.317 -1.904 1.00 34.09 208 ALA A C 1
ATOM 1606 O O . ALA A 1 208 ? -5.760 32.820 -2.780 1.00 34.09 208 ALA A O 1
#